Protein AF-A0A0R1PD43-F1 (afdb_monomer_lite)

Radius of gyration: 25.35 Å; chains: 1; bounding box: 89×67×52 Å

Foldseek 3Di:
DDDDDDDDDPPPPPPPPPPPPVPPPPLDADDLVCLLVQLLVLCVVPPLVVDDVLLSVLLNVVSSQLSVPFDFDEDESLVSSLVSLLVCLLAADLLSLVSCLVCVVSSLVSCQPVQQVRRHPGGGHYDHDDDSLNSQLSSLLSLLLSLLCVVCPVHPDDPVVSVVSSVVSSVVQDDPSGGNVVVSCVSCVVPDDDHDPPDDPVSRVSRVVSSPDD

Organism: NCBI:txid1423746

Structure (mmCIF, N/CA/C/O backbone):
data_AF-A0A0R1PD43-F1
#
_entry.id   AF-A0A0R1PD43-F1
#
loop_
_atom_site.group_PDB
_atom_site.id
_atom_site.type_symbol
_atom_site.label_atom_id
_atom_site.label_alt_id
_atom_site.label_comp_id
_atom_site.label_asym_id
_atom_site.label_entity_id
_atom_site.label_seq_id
_atom_site.pdbx_PDB_ins_code
_atom_site.Cartn_x
_atom_site.Cartn_y
_atom_site.Cartn_z
_atom_site.occupancy
_atom_site.B_iso_or_equiv
_atom_site.auth_seq_id
_atom_site.auth_comp_id
_atom_site.auth_asym_id
_atom_site.auth_atom_id
_atom_site.pdbx_PDB_model_num
ATOM 1 N N . MET A 1 1 ? 64.856 -50.315 -16.266 1.00 43.47 1 MET A N 1
ATOM 2 C CA . MET A 1 1 ? 64.617 -48.856 -16.325 1.00 43.47 1 MET A CA 1
ATOM 3 C C . MET A 1 1 ? 63.299 -48.602 -17.050 1.00 43.47 1 MET A C 1
ATOM 5 O O . MET A 1 1 ? 63.169 -49.067 -18.178 1.00 43.47 1 MET A O 1
ATOM 9 N N . PRO A 1 2 ? 62.302 -47.973 -16.407 1.00 44.16 2 PRO A N 1
ATOM 10 C CA . PRO A 1 2 ? 60.955 -47.835 -16.953 1.00 44.16 2 PRO A CA 1
ATOM 11 C C . PRO A 1 2 ? 60.863 -46.641 -17.911 1.00 44.16 2 PRO A C 1
ATOM 13 O O . PRO A 1 2 ? 61.325 -45.545 -17.597 1.00 44.16 2 PRO A O 1
ATOM 16 N N . LYS A 1 3 ? 60.247 -46.859 -19.078 1.00 48.03 3 LYS A N 1
ATOM 17 C CA . LYS A 1 3 ? 59.916 -45.814 -20.056 1.00 48.03 3 LYS A CA 1
ATOM 18 C C . LYS A 1 3 ? 58.832 -44.911 -19.460 1.00 48.03 3 LYS A C 1
ATOM 20 O O . LYS A 1 3 ? 57.728 -45.374 -19.189 1.00 48.03 3 LYS A O 1
ATOM 25 N N . GLN A 1 4 ? 59.164 -43.642 -19.231 1.00 55.66 4 GLN A N 1
ATOM 26 C CA . GLN A 1 4 ? 58.228 -42.633 -18.739 1.00 55.66 4 GLN A CA 1
ATOM 27 C C . GLN A 1 4 ? 57.091 -42.443 -19.753 1.00 55.66 4 GLN A C 1
ATOM 29 O O . GLN A 1 4 ? 57.321 -42.132 -20.922 1.00 55.66 4 GLN A O 1
ATOM 34 N N . GLY A 1 5 ? 55.865 -42.700 -19.296 1.00 46.78 5 GLY A N 1
ATOM 35 C CA . GLY A 1 5 ? 54.652 -42.626 -20.095 1.00 46.78 5 GLY A CA 1
ATOM 36 C C . GLY A 1 5 ? 54.373 -41.213 -20.601 1.00 46.78 5 GLY A C 1
ATOM 37 O O . GLY A 1 5 ? 54.469 -40.232 -19.866 1.00 46.78 5 GLY A O 1
ATOM 38 N N . HIS A 1 6 ? 53.996 -41.123 -21.874 1.00 41.91 6 HIS A N 1
ATOM 39 C CA . HIS A 1 6 ? 53.361 -39.945 -22.446 1.00 41.91 6 HIS A CA 1
ATOM 40 C C . HIS A 1 6 ? 51.975 -39.778 -21.819 1.00 41.91 6 HIS A C 1
ATOM 42 O O . HIS A 1 6 ? 51.058 -40.549 -22.099 1.00 41.91 6 HIS A O 1
ATOM 48 N N . PHE A 1 7 ? 51.823 -38.772 -20.961 1.00 52.47 7 PHE A N 1
ATOM 49 C CA . PHE A 1 7 ? 50.511 -38.365 -20.479 1.00 52.47 7 PHE A CA 1
ATOM 50 C C . PHE A 1 7 ? 49.674 -37.834 -21.647 1.00 52.47 7 PHE A C 1
ATOM 52 O O . PHE A 1 7 ? 50.105 -36.981 -22.426 1.00 52.47 7 PHE A O 1
ATOM 59 N N . ALA A 1 8 ? 48.474 -38.397 -21.767 1.00 46.25 8 ALA A N 1
ATOM 60 C CA . ALA A 1 8 ? 47.498 -38.115 -22.801 1.00 46.25 8 ALA A CA 1
ATOM 61 C C . ALA A 1 8 ? 47.179 -36.614 -22.898 1.00 46.25 8 ALA A C 1
ATOM 63 O O . ALA A 1 8 ? 46.809 -35.970 -21.913 1.00 46.25 8 ALA A O 1
ATOM 64 N N . LYS A 1 9 ? 47.249 -36.067 -24.117 1.00 44.50 9 LYS A N 1
ATOM 65 C CA . LYS A 1 9 ? 46.623 -34.785 -24.454 1.00 44.50 9 LYS A CA 1
ATOM 66 C C . LYS A 1 9 ? 45.110 -34.941 -24.279 1.00 44.50 9 LYS A C 1
ATOM 68 O O . LYS A 1 9 ? 44.433 -35.495 -25.137 1.00 44.50 9 LYS A O 1
ATOM 73 N N . SER A 1 10 ? 44.586 -34.469 -23.151 1.00 46.53 10 SER A N 1
ATOM 74 C CA . SER A 1 10 ? 43.149 -34.305 -22.942 1.00 46.53 10 SER A CA 1
ATOM 75 C C . SER A 1 10 ? 42.662 -33.140 -23.803 1.00 46.53 10 SER A C 1
ATOM 77 O O . SER A 1 10 ? 42.736 -31.973 -23.418 1.00 46.53 10 SER A O 1
ATOM 79 N N . THR A 1 11 ? 42.192 -33.450 -25.008 1.00 47.19 11 THR A N 1
ATOM 80 C CA . THR A 1 11 ? 41.497 -32.508 -25.890 1.00 47.19 11 THR A CA 1
ATOM 81 C C . THR A 1 11 ? 40.089 -32.287 -25.342 1.00 47.19 11 THR A C 1
ATOM 83 O O . THR A 1 11 ? 39.095 -32.783 -25.869 1.00 47.19 11 THR A O 1
ATOM 86 N N . ARG A 1 12 ? 39.975 -31.551 -24.231 1.00 43.62 12 ARG A N 1
ATOM 87 C CA . ARG A 1 12 ? 38.678 -31.053 -23.770 1.00 43.62 12 ARG A CA 1
ATOM 88 C C . ARG A 1 12 ? 38.259 -29.957 -24.745 1.00 43.62 12 ARG A C 1
ATOM 90 O O . ARG A 1 12 ? 38.688 -28.811 -24.626 1.00 43.62 12 ARG A O 1
ATOM 97 N N . LEU A 1 13 ? 37.446 -30.332 -25.731 1.00 43.16 13 LEU A N 1
ATOM 98 C CA . LEU A 1 13 ? 36.676 -29.413 -26.561 1.00 43.16 13 LEU A CA 1
ATOM 99 C C . LEU A 1 13 ? 35.831 -28.538 -25.626 1.00 43.16 13 LEU A C 1
ATOM 101 O O . LEU A 1 13 ? 34.701 -28.875 -25.276 1.00 43.16 13 LEU A O 1
ATOM 105 N N . LYS A 1 14 ? 36.391 -27.402 -25.195 1.00 43.56 14 LYS A N 1
ATOM 106 C CA . LYS A 1 14 ? 35.615 -26.257 -24.729 1.00 43.56 14 LYS A CA 1
ATOM 107 C C . LYS A 1 14 ? 34.804 -25.807 -25.938 1.00 43.56 14 LYS A C 1
ATOM 109 O O . LYS A 1 14 ? 35.221 -24.924 -26.681 1.00 43.56 14 LYS A O 1
ATOM 114 N N . GLN A 1 15 ? 33.643 -26.426 -26.137 1.00 44.56 15 GLN A N 1
ATOM 115 C CA . GLN A 1 15 ? 32.543 -25.795 -26.841 1.00 44.56 15 GLN A CA 1
ATOM 116 C C . GLN A 1 15 ? 32.175 -24.563 -26.016 1.00 44.56 15 GLN A C 1
ATOM 118 O O . GLN A 1 15 ? 31.295 -24.583 -25.157 1.00 44.56 15 GLN A O 1
ATOM 123 N N . LEU A 1 16 ? 32.923 -23.486 -26.247 1.00 46.19 16 LEU A N 1
ATOM 124 C CA . LEU A 1 16 ? 32.474 -22.134 -26.022 1.00 46.19 16 LEU A CA 1
ATOM 125 C C . LEU A 1 16 ? 31.225 -22.004 -26.884 1.00 46.19 16 LEU A C 1
ATOM 127 O O . LEU A 1 16 ? 31.294 -21.645 -28.056 1.00 46.19 16 LEU A O 1
ATOM 131 N N . LYS A 1 17 ? 30.077 -22.350 -26.298 1.00 41.88 17 LYS A N 1
ATOM 132 C CA . LYS A 1 17 ? 28.774 -21.879 -26.735 1.00 41.88 17 LYS A CA 1
ATOM 133 C C . LYS A 1 17 ? 28.807 -20.362 -26.579 1.00 41.88 17 LYS A C 1
ATOM 135 O O . LYS A 1 17 ? 28.265 -19.802 -25.633 1.00 41.88 17 LYS A O 1
ATOM 140 N N . GLN A 1 18 ? 29.485 -19.691 -27.509 1.00 45.94 18 GLN A N 1
ATOM 141 C CA . GLN A 1 18 ? 29.187 -18.323 -27.873 1.00 45.94 18 GLN A CA 1
ATOM 142 C C . GLN A 1 18 ? 27.794 -18.370 -28.490 1.00 45.94 18 GLN A C 1
ATOM 144 O O . GLN A 1 18 ? 27.618 -18.307 -29.704 1.00 45.94 18 GLN A O 1
ATOM 149 N N . PHE A 1 19 ? 26.780 -18.471 -27.633 1.00 44.91 19 PHE A N 1
ATOM 150 C CA . PHE A 1 19 ? 25.513 -17.852 -27.940 1.00 44.91 19 PHE A CA 1
ATOM 151 C C . PHE A 1 19 ? 25.817 -16.360 -28.026 1.00 44.91 19 PHE A C 1
ATOM 153 O O . PHE A 1 19 ? 25.680 -15.613 -27.058 1.00 44.91 19 PHE A O 1
ATOM 160 N N . LYS A 1 20 ? 26.269 -15.919 -29.204 1.00 45.88 20 LYS A N 1
ATOM 161 C CA . LYS A 1 20 ? 25.996 -14.571 -29.675 1.00 45.88 20 LYS A CA 1
ATOM 162 C C . LYS A 1 20 ? 24.479 -14.500 -29.798 1.00 45.88 20 LYS A C 1
ATOM 164 O O . LYS A 1 20 ? 23.921 -14.612 -30.884 1.00 45.88 20 LYS A O 1
ATOM 169 N N . VAL A 1 21 ? 23.807 -14.365 -28.657 1.00 47.53 21 VAL A N 1
ATOM 170 C CA . VAL A 1 21 ? 22.499 -13.742 -28.622 1.00 47.53 21 VAL A CA 1
ATOM 171 C C . VAL A 1 21 ? 22.771 -12.391 -29.253 1.00 47.53 21 VAL A C 1
ATOM 173 O O . VAL A 1 21 ? 23.514 -11.582 -28.692 1.00 47.53 21 VAL A O 1
ATOM 176 N N . LYS A 1 22 ? 22.267 -12.188 -30.472 1.00 42.41 22 LYS A N 1
ATOM 177 C CA . LYS A 1 22 ? 22.062 -10.842 -30.979 1.00 42.41 22 LYS A CA 1
ATOM 178 C C . LYS A 1 22 ? 21.217 -10.176 -29.901 1.00 42.41 22 LYS A C 1
ATOM 180 O O . LYS A 1 22 ? 20.017 -10.420 -29.825 1.00 42.41 22 LYS A O 1
ATOM 185 N N . ARG A 1 23 ? 21.849 -9.421 -28.998 1.00 46.50 23 ARG A N 1
ATOM 186 C CA . ARG A 1 23 ? 21.132 -8.407 -28.244 1.00 46.50 23 ARG A CA 1
ATOM 187 C C . ARG A 1 23 ? 20.564 -7.536 -29.346 1.00 46.50 23 ARG A C 1
ATOM 189 O O . ARG A 1 23 ? 21.328 -6.839 -30.011 1.00 46.50 23 ARG A O 1
ATOM 196 N N . HIS A 1 24 ? 19.262 -7.653 -29.601 1.00 44.16 24 HIS A N 1
ATOM 197 C CA . HIS A 1 24 ? 18.551 -6.518 -30.150 1.00 44.16 24 HIS A CA 1
ATOM 198 C C . HIS A 1 24 ? 18.991 -5.361 -29.268 1.00 44.16 24 HIS A C 1
ATOM 200 O O . HIS A 1 24 ? 18.844 -5.408 -28.045 1.00 44.16 24 HIS A O 1
ATOM 206 N N . VAL A 1 25 ? 19.698 -4.415 -29.872 1.00 47.19 25 VAL A N 1
ATOM 207 C CA . VAL A 1 25 ? 19.884 -3.110 -29.274 1.00 47.19 25 VAL A CA 1
ATOM 208 C C . VAL A 1 25 ? 18.455 -2.605 -29.133 1.00 47.19 25 VAL A C 1
ATOM 210 O O . VAL A 1 25 ? 17.851 -2.186 -30.113 1.00 47.19 25 VAL A O 1
ATOM 213 N N . VAL A 1 26 ? 17.865 -2.802 -27.953 1.00 51.75 26 VAL A N 1
ATOM 214 C CA . VAL A 1 26 ? 16.574 -2.227 -27.580 1.00 51.75 26 VAL A CA 1
ATOM 215 C C . VAL A 1 26 ? 16.871 -0.749 -27.367 1.00 51.75 26 VAL A C 1
ATOM 217 O O . VAL A 1 26 ? 17.164 -0.305 -26.264 1.00 51.75 26 VAL A O 1
ATOM 220 N N . GLY A 1 27 ? 16.997 -0.048 -28.488 1.00 52.81 27 GLY A N 1
ATOM 221 C CA . GLY A 1 27 ? 17.164 1.395 -28.582 1.00 52.81 27 GLY A CA 1
ATOM 222 C C . GLY A 1 27 ? 15.891 2.072 -29.075 1.00 52.81 27 GLY A C 1
ATOM 223 O O . GLY A 1 27 ? 15.931 3.251 -29.403 1.00 52.81 27 GLY A O 1
ATOM 224 N N . GLU A 1 28 ? 14.780 1.339 -29.156 1.00 71.38 28 GLU A N 1
ATOM 225 C CA . GLU A 1 28 ? 13.470 1.945 -29.336 1.00 71.38 28 GLU A CA 1
ATOM 226 C C . GLU A 1 28 ? 12.896 2.213 -27.953 1.00 71.38 28 GLU A C 1
ATOM 228 O O . GLU A 1 28 ? 12.758 1.302 -27.131 1.00 71.38 28 GLU A O 1
ATOM 233 N N . ASN A 1 29 ? 12.632 3.490 -27.690 1.00 83.62 29 ASN A N 1
ATOM 234 C CA . ASN A 1 29 ? 11.846 3.869 -26.535 1.00 83.62 29 ASN A CA 1
ATOM 235 C C . ASN A 1 29 ? 10.456 3.243 -26.686 1.00 83.62 29 ASN A C 1
ATOM 237 O O . ASN A 1 29 ? 9.891 3.269 -27.780 1.00 83.62 29 ASN A O 1
ATOM 241 N N . ILE A 1 30 ? 9.912 2.688 -25.608 1.00 89.94 30 ILE A N 1
ATOM 242 C CA . ILE A 1 30 ? 8.509 2.275 -25.586 1.00 89.94 30 ILE A CA 1
ATOM 243 C C . ILE A 1 30 ? 7.616 3.518 -25.534 1.00 89.94 30 ILE A C 1
ATOM 245 O O . ILE A 1 30 ? 8.060 4.592 -25.114 1.00 89.94 30 ILE A O 1
ATOM 249 N N . ASN A 1 31 ? 6.359 3.367 -25.945 1.00 89.94 31 ASN A N 1
ATOM 250 C CA . ASN A 1 31 ? 5.375 4.435 -25.800 1.00 89.94 31 ASN A CA 1
ATOM 251 C C . ASN A 1 31 ? 5.018 4.625 -24.322 1.00 89.94 31 ASN A C 1
ATOM 253 O O . ASN A 1 31 ? 4.982 3.655 -23.563 1.00 89.94 31 ASN A O 1
ATOM 257 N N . ASP A 1 32 ? 4.672 5.852 -23.935 1.00 87.31 32 ASP A N 1
ATOM 258 C CA . ASP A 1 32 ? 4.289 6.173 -22.554 1.00 87.31 32 ASP A CA 1
ATOM 259 C C . ASP A 1 32 ? 3.067 5.354 -22.093 1.00 87.31 32 ASP A C 1
ATOM 261 O O . ASP A 1 32 ? 3.005 4.912 -20.949 1.00 87.31 32 ASP A O 1
ATOM 265 N N . GLU A 1 33 ? 2.151 5.025 -23.009 1.00 90.12 33 GLU A N 1
ATOM 266 C CA . GLU A 1 33 ? 0.996 4.144 -22.760 1.00 90.12 33 GLU A CA 1
ATOM 267 C C . GLU A 1 33 ? 1.394 2.722 -22.320 1.00 90.12 33 GLU A C 1
ATOM 269 O O . GLU A 1 33 ? 0.633 2.041 -21.639 1.00 90.12 33 GLU A O 1
ATOM 274 N N . GLN A 1 34 ? 2.600 2.267 -22.677 1.00 92.69 34 GLN A N 1
ATOM 275 C CA . GLN A 1 34 ? 3.124 0.939 -22.333 1.00 92.69 34 GLN A CA 1
ATOM 276 C C . GLN A 1 34 ? 3.911 0.937 -21.017 1.00 92.69 34 GLN A C 1
ATOM 278 O O . GLN A 1 34 ? 4.388 -0.117 -20.588 1.00 92.69 34 GLN A O 1
ATOM 283 N N . PHE A 1 35 ? 4.081 2.098 -20.376 1.00 94.81 35 PHE A N 1
ATOM 284 C CA . PHE A 1 35 ? 4.901 2.251 -19.177 1.00 94.81 35 PHE A CA 1
ATOM 285 C C . PHE A 1 35 ? 4.449 1.327 -18.041 1.00 94.81 35 PHE A C 1
ATOM 287 O O . PHE A 1 35 ? 5.262 0.574 -17.498 1.00 94.81 35 PHE A O 1
ATOM 294 N N . ILE A 1 36 ? 3.154 1.351 -17.708 1.00 95.12 36 ILE A N 1
ATOM 295 C CA . ILE A 1 36 ? 2.601 0.559 -16.602 1.00 95.12 36 ILE A CA 1
ATOM 296 C C . ILE A 1 36 ? 2.788 -0.932 -16.894 1.00 95.12 36 ILE A C 1
ATOM 298 O O . ILE A 1 36 ? 3.384 -1.642 -16.084 1.00 95.12 36 ILE A O 1
ATOM 302 N N . ASP A 1 37 ? 2.373 -1.395 -18.075 1.00 95.69 37 ASP A N 1
ATOM 303 C CA . ASP A 1 37 ? 2.507 -2.798 -18.482 1.00 95.69 37 ASP A CA 1
ATOM 304 C C . ASP A 1 37 ? 3.958 -3.276 -18.428 1.00 95.69 37 ASP A C 1
ATOM 306 O O . ASP A 1 37 ? 4.248 -4.359 -17.907 1.00 95.69 37 ASP A O 1
ATOM 310 N N . TYR A 1 38 ? 4.895 -2.450 -18.900 1.00 95.81 38 TYR A N 1
ATOM 311 C CA . TYR A 1 38 ? 6.316 -2.756 -18.827 1.00 95.81 38 TYR A CA 1
ATOM 312 C C . TYR A 1 38 ? 6.763 -2.959 -17.375 1.00 95.81 38 TYR A C 1
ATOM 314 O O . TYR A 1 38 ? 7.384 -3.978 -17.057 1.00 95.81 38 TYR A O 1
ATOM 322 N N . VAL A 1 39 ? 6.423 -2.035 -16.469 1.00 97.25 39 VAL A N 1
ATOM 323 C CA . VAL A 1 39 ? 6.774 -2.143 -15.044 1.00 97.25 39 VAL A CA 1
ATOM 324 C C . VAL A 1 39 ? 6.150 -3.393 -14.416 1.00 97.25 39 VAL A C 1
ATOM 326 O O . VAL A 1 39 ? 6.845 -4.122 -13.705 1.00 97.25 39 VAL A O 1
ATOM 329 N N . LEU A 1 40 ? 4.888 -3.717 -14.712 1.00 97.00 40 LEU A N 1
ATOM 330 C CA . LEU A 1 40 ? 4.223 -4.911 -14.174 1.00 97.00 40 LEU A CA 1
ATOM 331 C C . LEU A 1 40 ? 4.853 -6.214 -14.671 1.00 97.00 40 LEU A C 1
ATOM 333 O O . LEU A 1 40 ? 5.043 -7.144 -13.882 1.00 97.00 40 LEU A O 1
ATOM 337 N N . VAL A 1 41 ? 5.241 -6.288 -15.946 1.00 96.75 41 VAL A N 1
ATOM 338 C CA . VAL A 1 41 ? 5.975 -7.442 -16.485 1.00 96.75 41 VAL A CA 1
ATOM 339 C C . VAL A 1 41 ? 7.312 -7.597 -15.760 1.00 96.75 41 VAL A C 1
ATOM 341 O O . VAL A 1 41 ? 7.666 -8.698 -15.331 1.00 96.75 41 VAL A O 1
ATOM 344 N N . ARG A 1 42 ? 8.048 -6.499 -15.546 1.00 96.44 42 ARG A N 1
ATOM 345 C CA . ARG A 1 42 ? 9.302 -6.525 -14.776 1.00 96.44 42 ARG A CA 1
ATOM 346 C C . ARG A 1 42 ? 9.068 -6.971 -13.337 1.00 96.44 42 ARG A C 1
ATOM 348 O O . ARG A 1 42 ? 9.843 -7.787 -12.830 1.00 96.44 42 ARG A O 1
ATOM 355 N N . PHE A 1 43 ? 7.996 -6.510 -12.698 1.00 97.69 43 PHE A N 1
ATOM 356 C CA . PHE A 1 43 ? 7.614 -6.925 -11.349 1.00 97.69 43 PHE A CA 1
ATOM 357 C C . PHE A 1 43 ? 7.347 -8.430 -11.280 1.00 97.69 43 PHE A C 1
ATOM 359 O O . PHE A 1 43 ? 7.936 -9.122 -10.444 1.00 97.69 43 PHE A O 1
ATOM 366 N N . ALA A 1 44 ? 6.539 -8.954 -12.205 1.00 95.75 44 ALA A N 1
ATOM 367 C CA . ALA A 1 44 ? 6.199 -10.371 -12.295 1.00 95.75 44 ALA A CA 1
ATOM 368 C C . ALA A 1 44 ? 7.435 -11.270 -12.482 1.00 95.75 44 ALA A C 1
ATOM 370 O O . ALA A 1 44 ? 7.505 -12.366 -11.920 1.00 95.75 44 ALA A O 1
ATOM 371 N N . LEU A 1 45 ? 8.425 -10.807 -13.250 1.00 94.75 45 LEU A N 1
ATOM 372 C CA . LEU A 1 45 ? 9.640 -11.565 -13.549 1.00 94.75 45 LEU A CA 1
ATOM 373 C C . LEU A 1 45 ? 10.697 -11.515 -12.439 1.00 94.75 45 LEU A C 1
ATOM 375 O O . LEU A 1 45 ? 11.507 -12.439 -12.350 1.00 94.75 45 LEU A O 1
ATOM 379 N N . THR A 1 46 ? 10.717 -10.466 -11.613 1.00 93.50 46 THR A N 1
ATOM 380 C CA . THR A 1 46 ? 11.831 -10.208 -10.680 1.00 93.50 46 THR A CA 1
ATOM 381 C C . THR A 1 46 ? 11.439 -10.330 -9.210 1.00 93.50 46 THR A C 1
ATOM 383 O O . THR A 1 46 ? 12.036 -11.126 -8.482 1.00 93.50 46 THR A O 1
ATOM 386 N N . SER A 1 47 ? 10.439 -9.564 -8.774 1.00 93.25 47 SER A N 1
ATOM 387 C CA . SER A 1 47 ? 10.100 -9.408 -7.356 1.00 93.25 47 SER A CA 1
ATOM 388 C C . SER A 1 47 ? 8.875 -10.217 -6.946 1.00 93.25 47 SER A C 1
ATOM 390 O O . SER A 1 47 ? 8.871 -10.776 -5.855 1.00 93.25 47 SER A O 1
ATOM 392 N N . LYS A 1 48 ? 7.869 -10.365 -7.822 1.00 93.31 48 LYS A N 1
ATOM 393 C CA . LYS A 1 48 ? 6.604 -11.049 -7.490 1.00 93.31 48 LYS A CA 1
ATOM 394 C C . LYS A 1 48 ? 6.812 -12.488 -7.012 1.00 93.31 48 LYS A C 1
ATOM 396 O O . LYS A 1 48 ? 6.126 -12.938 -6.109 1.00 93.31 48 LYS A O 1
ATOM 401 N N . ARG A 1 49 ? 7.799 -13.197 -7.573 1.00 91.62 49 ARG A N 1
ATOM 402 C CA . ARG A 1 49 ? 8.139 -14.587 -7.200 1.00 91.62 49 ARG A CA 1
ATOM 403 C C . ARG A 1 49 ? 8.694 -14.739 -5.780 1.00 91.62 49 ARG A C 1
ATOM 405 O O . ARG A 1 49 ? 8.787 -15.856 -5.291 1.00 91.62 49 ARG A O 1
ATOM 412 N N . GLN A 1 50 ? 9.120 -13.641 -5.161 1.00 92.12 50 GLN A N 1
ATOM 413 C CA . GLN A 1 50 ? 9.661 -13.612 -3.799 1.00 92.12 50 GLN A CA 1
ATOM 414 C C . GLN A 1 50 ? 8.584 -13.284 -2.755 1.00 92.12 50 GLN A C 1
ATOM 416 O O . GLN A 1 50 ? 8.892 -13.194 -1.567 1.00 92.12 50 GLN A O 1
ATOM 421 N N . LEU A 1 51 ? 7.350 -13.057 -3.208 1.00 94.62 51 LEU A N 1
ATOM 422 C CA . LEU A 1 51 ? 6.188 -12.738 -2.395 1.00 94.62 51 LEU A CA 1
ATOM 423 C C . LEU A 1 51 ? 5.243 -13.942 -2.378 1.00 94.62 51 LEU A C 1
ATOM 425 O O . LEU A 1 51 ? 5.267 -14.775 -3.288 1.00 94.62 51 LEU A O 1
ATOM 429 N N . SER A 1 52 ? 4.389 -14.021 -1.358 1.00 94.62 52 SER A N 1
ATOM 430 C CA . SER A 1 52 ? 3.241 -14.930 -1.409 1.00 94.62 52 SER A CA 1
ATOM 431 C C . SER A 1 52 ? 2.333 -14.554 -2.586 1.00 94.62 52 SER A C 1
ATOM 433 O O . SER A 1 52 ? 2.381 -13.427 -3.078 1.00 94.62 52 SER A O 1
ATOM 435 N N . GLU A 1 53 ? 1.489 -15.477 -3.049 1.00 93.56 53 GLU A N 1
ATOM 436 C CA . GLU A 1 53 ? 0.565 -15.199 -4.157 1.00 93.56 53 GLU A CA 1
ATOM 437 C C . GLU A 1 53 ? -0.312 -13.966 -3.871 1.00 93.56 53 GLU A C 1
ATOM 439 O O . GLU A 1 53 ? -0.393 -13.053 -4.695 1.00 93.56 53 GLU A O 1
ATOM 444 N N . LEU A 1 54 ? -0.864 -13.894 -2.656 1.00 94.56 54 LEU A N 1
ATOM 445 C CA . LEU A 1 54 ? -1.730 -12.806 -2.207 1.00 94.56 54 LEU A CA 1
ATOM 446 C C . LEU A 1 54 ? -0.983 -11.471 -2.056 1.00 94.56 54 LEU A C 1
ATOM 448 O O . LEU A 1 54 ? -1.490 -10.431 -2.485 1.00 94.56 54 LEU A O 1
ATOM 452 N N . ALA A 1 55 ? 0.235 -11.483 -1.503 1.00 95.62 55 ALA A N 1
ATOM 453 C CA . ALA A 1 55 ? 1.080 -10.290 -1.439 1.00 95.62 55 ALA A CA 1
ATOM 454 C C . ALA A 1 55 ? 1.479 -9.837 -2.851 1.00 95.62 55 ALA A C 1
ATOM 456 O O . ALA A 1 55 ? 1.410 -8.655 -3.180 1.00 95.62 55 ALA A O 1
ATOM 457 N N . GLY A 1 56 ? 1.830 -10.779 -3.726 1.00 96.44 56 GLY A N 1
ATOM 458 C CA . GLY A 1 56 ? 2.183 -10.518 -5.114 1.00 96.44 56 GLY A CA 1
ATOM 459 C C . GLY A 1 56 ? 1.047 -9.873 -5.906 1.00 96.44 56 GLY A C 1
ATOM 460 O O . GLY A 1 56 ? 1.308 -8.961 -6.688 1.00 96.44 56 GLY A O 1
ATOM 461 N N . GLU A 1 57 ? -0.201 -10.306 -5.717 1.00 95.81 57 GLU A N 1
ATOM 462 C CA . GLU A 1 57 ? -1.359 -9.643 -6.328 1.00 95.81 57 GLU A CA 1
ATOM 463 C C . GLU A 1 57 ? -1.626 -8.263 -5.714 1.00 95.81 57 GLU A C 1
ATOM 465 O O . GLU A 1 57 ? -1.824 -7.296 -6.450 1.00 95.81 57 GLU A O 1
ATOM 470 N N . THR A 1 58 ? -1.535 -8.149 -4.387 1.00 97.19 58 THR A N 1
ATOM 471 C CA . THR A 1 58 ? -1.688 -6.877 -3.665 1.00 97.19 58 THR A CA 1
ATOM 472 C C . THR A 1 58 ? -0.724 -5.817 -4.180 1.00 97.19 58 THR A C 1
ATOM 474 O O . THR A 1 58 ? -1.136 -4.716 -4.546 1.00 97.19 58 THR A O 1
ATOM 477 N N . PHE A 1 59 ? 0.558 -6.160 -4.291 1.00 97.75 59 PHE A N 1
ATOM 478 C CA . PHE A 1 59 ? 1.562 -5.238 -4.799 1.00 97.75 59 PHE A CA 1
ATOM 479 C C . PHE A 1 59 ? 1.469 -5.010 -6.295 1.00 97.75 59 PHE A C 1
ATOM 481 O O . PHE A 1 59 ? 1.751 -3.902 -6.725 1.00 97.75 59 PHE A O 1
ATOM 488 N N . GLN A 1 60 ? 1.050 -5.991 -7.097 1.00 96.44 60 GLN A N 1
ATOM 489 C CA . GLN A 1 60 ? 0.819 -5.741 -8.519 1.00 96.44 60 GLN A CA 1
ATOM 490 C C . GLN A 1 60 ? -0.227 -4.635 -8.705 1.00 96.44 60 GLN A C 1
ATOM 492 O O . GLN A 1 60 ? 0.015 -3.688 -9.448 1.00 96.44 60 GLN A O 1
ATOM 497 N N . ARG A 1 61 ? -1.348 -4.716 -7.980 1.00 95.94 61 ARG A N 1
ATOM 498 C CA . ARG A 1 61 ? -2.410 -3.701 -8.004 1.00 95.94 61 ARG A CA 1
ATOM 499 C C . ARG A 1 61 ? -1.938 -2.372 -7.430 1.00 95.94 61 ARG A C 1
ATOM 501 O O . ARG A 1 61 ? -2.185 -1.331 -8.021 1.00 95.94 61 ARG A O 1
ATOM 508 N N . PHE A 1 62 ? -1.195 -2.391 -6.327 1.00 97.56 62 PHE A N 1
ATOM 509 C CA . PHE A 1 62 ? -0.686 -1.154 -5.742 1.00 97.56 62 PHE A CA 1
ATOM 510 C C . PHE A 1 62 ? 0.362 -0.461 -6.629 1.00 97.56 62 PHE A C 1
ATOM 512 O O . PHE A 1 62 ? 0.363 0.759 -6.743 1.00 97.56 62 PHE A O 1
ATOM 519 N N . ILE A 1 63 ? 1.213 -1.224 -7.321 1.00 97.94 63 ILE A N 1
ATOM 520 C CA . ILE A 1 63 ? 2.158 -0.691 -8.310 1.00 97.94 63 ILE A CA 1
ATOM 521 C C 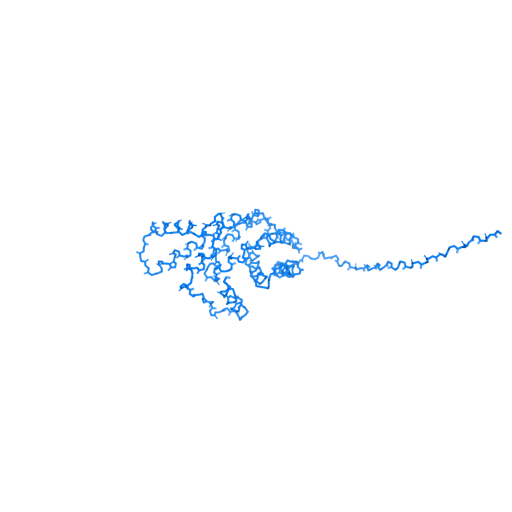. ILE A 1 63 ? 1.406 -0.054 -9.481 1.00 97.94 63 ILE A C 1
ATOM 523 O O . ILE A 1 63 ? 1.831 1.002 -9.932 1.00 97.94 63 ILE A O 1
ATOM 527 N N . MET A 1 64 ? 0.294 -0.639 -9.946 1.00 96.25 64 MET A N 1
ATOM 528 C CA . MET A 1 64 ? -0.548 -0.006 -10.974 1.00 96.25 64 MET A CA 1
ATOM 529 C C . MET A 1 64 ? -1.014 1.384 -10.534 1.00 96.25 64 MET A C 1
ATOM 531 O O . MET A 1 64 ? -0.840 2.344 -11.278 1.00 96.25 64 MET A O 1
ATOM 535 N N . GLU A 1 65 ? -1.534 1.494 -9.311 1.00 96.44 65 GLU A N 1
ATOM 536 C CA . GLU A 1 65 ? -2.015 2.759 -8.740 1.00 96.44 65 GLU A CA 1
ATOM 537 C C . GLU A 1 65 ? -0.892 3.792 -8.555 1.00 96.44 65 GLU A C 1
ATOM 539 O O . GLU A 1 65 ? -1.089 4.976 -8.817 1.00 96.44 65 GLU A O 1
ATOM 544 N N . ILE A 1 66 ? 0.304 3.359 -8.137 1.00 97.38 66 ILE A N 1
ATOM 545 C CA . ILE A 1 66 ? 1.477 4.241 -8.024 1.00 97.38 66 ILE A CA 1
ATOM 546 C C . ILE A 1 66 ? 1.923 4.711 -9.411 1.00 97.38 66 ILE A C 1
ATOM 548 O O . ILE A 1 66 ? 2.147 5.900 -9.613 1.00 97.38 66 ILE A O 1
ATOM 552 N N . CYS A 1 67 ? 2.070 3.789 -10.367 1.00 96.44 67 CYS A N 1
ATOM 553 C CA . CYS A 1 67 ? 2.576 4.097 -11.700 1.00 96.44 67 CYS A CA 1
ATOM 554 C C . CYS A 1 67 ? 1.623 4.977 -12.513 1.00 96.44 67 CYS A C 1
ATOM 556 O O . CYS A 1 67 ? 2.108 5.734 -13.348 1.00 96.44 67 CYS A O 1
ATOM 558 N N . ALA A 1 68 ? 0.315 4.918 -12.253 1.00 95.75 68 ALA A N 1
ATOM 559 C CA . ALA A 1 68 ? -0.673 5.782 -12.894 1.00 95.75 68 ALA A CA 1
ATOM 560 C C . ALA A 1 68 ? -0.492 7.281 -12.572 1.00 95.75 68 ALA A C 1
ATOM 562 O O . ALA A 1 68 ? -0.922 8.115 -13.360 1.00 95.75 68 ALA A O 1
ATOM 563 N N . GLU A 1 69 ? 0.162 7.631 -11.457 1.00 95.94 69 GLU A N 1
ATOM 564 C CA . GLU A 1 69 ? 0.441 9.029 -11.069 1.00 95.94 69 GLU A CA 1
ATOM 565 C C . GLU A 1 69 ? 1.834 9.521 -11.469 1.00 95.94 69 GLU A C 1
ATOM 567 O O . GLU A 1 69 ? 2.182 10.687 -11.258 1.00 95.94 69 GLU A O 1
ATOM 572 N N . LEU A 1 70 ? 2.678 8.633 -11.993 1.00 95.62 70 LEU A N 1
ATOM 573 C CA . LEU A 1 70 ? 4.038 9.002 -12.349 1.00 95.62 70 LEU A CA 1
ATOM 574 C C . LEU A 1 70 ? 4.051 9.800 -13.645 1.00 95.62 70 LEU A C 1
ATOM 576 O O . LEU A 1 70 ? 3.512 9.379 -14.663 1.00 95.62 70 LEU A O 1
ATOM 580 N N . ASN A 1 71 ? 4.749 10.929 -13.606 1.00 94.00 71 ASN A N 1
ATOM 581 C CA . ASN A 1 71 ? 4.948 11.792 -14.759 1.00 94.00 71 ASN A CA 1
ATOM 582 C C . ASN A 1 71 ? 6.418 11.772 -15.204 1.00 94.00 71 ASN A C 1
ATOM 584 O O . ASN A 1 71 ? 7.303 11.451 -14.399 1.00 94.00 71 ASN A O 1
ATOM 588 N N . PRO A 1 72 ? 6.718 12.140 -16.462 1.00 94.00 72 PRO A N 1
ATOM 589 C CA . PRO A 1 72 ? 8.087 12.408 -16.880 1.00 94.00 72 PRO A CA 1
ATOM 590 C C . PRO A 1 72 ? 8.791 13.398 -15.942 1.00 94.00 72 PRO A C 1
ATOM 592 O O . PRO A 1 72 ? 8.209 14.386 -15.495 1.00 94.00 72 PRO A O 1
ATOM 595 N N . GLY A 1 73 ? 10.060 13.136 -15.633 1.00 93.88 73 GLY A N 1
ATOM 596 C CA . GLY A 1 73 ? 10.832 13.913 -14.667 1.00 93.88 73 GLY A CA 1
ATOM 597 C C . GLY A 1 73 ? 10.864 13.288 -13.273 1.00 93.88 73 GLY A C 1
ATOM 598 O O . GLY A 1 73 ? 10.773 12.073 -13.111 1.00 93.88 73 GLY A O 1
ATOM 599 N N . ASN A 1 74 ? 11.100 14.118 -12.255 1.00 95.12 74 ASN A N 1
ATOM 600 C CA . ASN A 1 74 ? 11.318 13.654 -10.888 1.00 95.12 74 ASN A CA 1
ATOM 601 C C . ASN A 1 74 ? 10.023 13.643 -10.071 1.00 95.12 74 ASN A C 1
ATOM 603 O O . ASN A 1 74 ? 9.410 14.688 -9.871 1.00 95.12 74 ASN A O 1
ATOM 607 N N . ASN A 1 75 ? 9.668 12.474 -9.542 1.00 97.38 75 ASN A N 1
ATOM 608 C CA . ASN A 1 75 ? 8.466 12.254 -8.745 1.00 97.38 75 ASN A CA 1
ATOM 609 C C . ASN A 1 75 ? 8.839 11.989 -7.281 1.00 97.38 75 ASN A C 1
ATOM 611 O O . ASN A 1 75 ? 9.854 11.347 -6.990 1.00 97.38 75 ASN A O 1
ATOM 615 N N . ASP A 1 76 ? 8.018 12.471 -6.352 1.00 97.50 76 ASP A N 1
ATOM 616 C CA . ASP A 1 76 ? 8.165 12.193 -4.922 1.00 97.50 76 ASP A CA 1
ATOM 617 C C . ASP A 1 76 ? 7.412 10.905 -4.572 1.00 97.50 76 ASP A C 1
ATOM 619 O O . ASP A 1 76 ? 6.180 10.884 -4.519 1.00 97.50 76 ASP A O 1
ATOM 623 N N . LEU A 1 77 ? 8.157 9.819 -4.347 1.00 96.81 77 LEU A N 1
ATOM 624 C CA . LEU A 1 77 ? 7.570 8.513 -4.067 1.00 96.81 77 LEU A CA 1
ATOM 625 C C . LEU A 1 77 ? 6.814 8.512 -2.735 1.00 96.81 77 LEU A C 1
ATOM 627 O O . LEU A 1 77 ? 5.723 7.953 -2.654 1.00 96.81 77 LEU A O 1
ATOM 631 N N . SER A 1 78 ? 7.371 9.147 -1.701 1.00 96.81 78 SER A N 1
ATOM 632 C CA . SER A 1 78 ? 6.739 9.237 -0.385 1.00 96.81 78 SER A CA 1
ATOM 633 C C . SER A 1 78 ? 5.383 9.933 -0.472 1.00 96.81 78 SER A C 1
ATOM 635 O O . SER A 1 78 ? 4.417 9.458 0.128 1.00 96.81 78 SER A O 1
ATOM 637 N N . LYS A 1 79 ? 5.284 11.026 -1.236 1.00 97.00 79 LYS A N 1
ATOM 638 C CA . LYS A 1 79 ? 4.020 11.739 -1.447 1.00 97.00 79 LYS A CA 1
ATOM 639 C C . LYS A 1 79 ? 2.991 10.866 -2.170 1.00 97.00 79 LYS A C 1
ATOM 641 O O . LYS A 1 79 ? 1.898 10.682 -1.642 1.00 97.00 79 LYS A O 1
ATOM 646 N N . ILE A 1 80 ? 3.362 10.273 -3.308 1.00 97.31 80 ILE A N 1
ATOM 647 C CA . ILE A 1 80 ? 2.453 9.442 -4.118 1.00 97.31 80 ILE A CA 1
ATOM 648 C C . ILE A 1 80 ? 1.928 8.254 -3.309 1.00 97.31 80 ILE A C 1
ATOM 650 O O . ILE A 1 80 ? 0.730 7.988 -3.288 1.00 97.31 80 ILE A O 1
ATOM 654 N N . VAL A 1 81 ? 2.811 7.554 -2.595 1.00 97.12 81 VAL A N 1
ATOM 655 C CA . VAL A 1 81 ? 2.428 6.412 -1.752 1.00 97.12 81 VAL A CA 1
ATOM 656 C C . VAL A 1 81 ? 1.469 6.849 -0.646 1.00 97.12 81 VAL A C 1
ATOM 658 O O . VAL A 1 81 ? 0.468 6.178 -0.409 1.00 97.12 81 VAL A O 1
ATOM 661 N N . SER A 1 82 ? 1.740 7.983 0.003 1.00 96.25 82 SER A N 1
ATOM 662 C CA . SER A 1 82 ? 0.880 8.527 1.061 1.00 96.25 82 SER A CA 1
ATOM 663 C C . SER A 1 82 ? -0.527 8.847 0.552 1.00 96.25 82 SER A C 1
ATOM 665 O O . SER A 1 82 ? -1.512 8.482 1.193 1.00 96.25 82 SER A O 1
ATOM 667 N N . GLU A 1 83 ? -0.618 9.496 -0.609 1.00 96.12 83 GLU A N 1
ATOM 668 C CA . GLU A 1 83 ? -1.884 9.849 -1.257 1.00 96.12 83 GLU A CA 1
ATOM 669 C C . GLU A 1 83 ? -2.650 8.589 -1.675 1.00 96.12 83 GLU A C 1
ATOM 671 O O . GLU A 1 83 ? -3.815 8.429 -1.314 1.00 96.12 83 GLU A O 1
ATOM 676 N N . LYS A 1 84 ? -1.982 7.617 -2.310 1.00 96.19 84 LYS A N 1
ATOM 677 C CA . LYS A 1 84 ? -2.643 6.381 -2.751 1.00 96.19 84 LYS A CA 1
ATOM 678 C C . LYS A 1 84 ? -3.125 5.496 -1.617 1.00 96.19 84 LYS A C 1
ATOM 680 O O . LYS A 1 84 ? -4.195 4.904 -1.725 1.00 96.19 84 LYS A O 1
ATOM 685 N N . LEU A 1 85 ? -2.394 5.423 -0.511 1.00 96.44 85 LEU A N 1
ATOM 686 C CA . LEU A 1 85 ? -2.862 4.682 0.661 1.00 96.44 85 LEU A CA 1
ATOM 687 C C . LEU A 1 85 ? -4.119 5.307 1.277 1.00 96.44 85 LEU A C 1
ATOM 689 O O . LEU A 1 85 ? -4.970 4.565 1.772 1.00 96.44 85 LEU A O 1
ATOM 693 N N . ALA A 1 86 ? -4.254 6.634 1.222 1.00 94.38 86 ALA A N 1
ATOM 694 C CA . ALA A 1 86 ? -5.459 7.330 1.659 1.00 94.38 86 ALA A CA 1
ATOM 695 C C . ALA A 1 86 ? -6.627 7.127 0.677 1.00 94.38 86 ALA A C 1
ATOM 697 O O . ALA A 1 86 ? -7.735 6.810 1.106 1.00 94.38 86 ALA A O 1
ATOM 698 N N . ASP A 1 87 ? -6.382 7.228 -0.632 1.00 93.12 87 ASP A N 1
ATOM 699 C CA . ASP A 1 87 ? -7.407 7.041 -1.670 1.00 93.12 87 ASP A CA 1
ATOM 700 C C . ASP A 1 87 ? -8.011 5.628 -1.649 1.00 93.12 87 ASP A C 1
ATOM 702 O O . ASP A 1 87 ? -9.218 5.438 -1.843 1.00 93.12 87 ASP A O 1
ATOM 706 N N . LEU A 1 88 ? -7.175 4.619 -1.390 1.00 92.19 88 LEU A N 1
ATOM 707 C CA . LEU A 1 88 ? -7.583 3.214 -1.373 1.00 92.19 88 LEU A CA 1
ATOM 708 C C . LEU A 1 88 ? -8.375 2.820 -0.123 1.00 92.19 88 LEU A C 1
ATOM 710 O O . LEU A 1 88 ? -9.035 1.785 -0.142 1.00 92.19 88 LEU A O 1
ATOM 714 N N . GLN A 1 89 ? -8.383 3.642 0.927 1.00 87.31 89 GLN A N 1
ATOM 715 C CA . GLN A 1 89 ? -8.949 3.324 2.244 1.00 87.31 89 GLN A CA 1
ATOM 716 C C . GLN A 1 89 ? -10.405 2.843 2.221 1.00 87.31 89 GLN A C 1
ATOM 718 O O . GLN A 1 89 ? -10.799 2.022 3.043 1.00 87.31 89 GLN A O 1
ATOM 723 N N . SER A 1 90 ? -11.212 3.329 1.278 1.00 85.12 90 SER A N 1
ATOM 724 C CA . SER A 1 90 ? -12.616 2.918 1.124 1.00 85.12 90 SER A CA 1
ATOM 725 C C . SER A 1 90 ? -12.820 1.693 0.224 1.00 85.12 90 SER A C 1
ATOM 727 O O . SER A 1 90 ? -13.921 1.153 0.171 1.00 85.12 90 SER A O 1
ATOM 729 N N . ARG A 1 91 ? -11.784 1.265 -0.505 1.00 91.06 91 ARG A N 1
ATOM 730 C CA . ARG A 1 91 ? -11.861 0.260 -1.578 1.00 91.06 91 ARG A CA 1
ATOM 731 C C . ARG A 1 91 ? -11.217 -1.073 -1.215 1.00 91.06 91 ARG A C 1
ATOM 733 O O . ARG A 1 91 ? -11.401 -2.043 -1.945 1.00 91.06 91 ARG A O 1
ATOM 740 N N . VAL A 1 92 ? -10.443 -1.116 -0.133 1.00 94.06 92 VAL A N 1
ATOM 741 C CA . VAL A 1 92 ? -9.685 -2.297 0.292 1.00 94.06 92 VAL A CA 1
ATOM 742 C C . VAL A 1 92 ? -9.938 -2.603 1.771 1.00 94.06 92 VAL A C 1
ATOM 744 O O . VAL A 1 92 ? -10.174 -1.678 2.552 1.00 94.06 92 VAL A O 1
ATOM 747 N N . PRO A 1 93 ? -9.882 -3.881 2.183 1.00 94.75 93 PRO A N 1
ATOM 748 C CA . PRO A 1 93 ? -9.960 -4.244 3.591 1.00 94.75 93 PRO A CA 1
ATOM 749 C C . PRO A 1 93 ? -8.650 -3.886 4.310 1.00 94.75 93 PRO A C 1
ATOM 751 O O . PRO A 1 93 ? -7.605 -3.722 3.675 1.00 94.75 93 PRO A O 1
ATOM 754 N N . TRP A 1 94 ? -8.668 -3.799 5.642 1.00 94.56 94 TRP A N 1
ATOM 755 C CA . TRP A 1 94 ? -7.492 -3.377 6.417 1.00 94.56 94 TRP A CA 1
ATOM 756 C C . TRP A 1 94 ? -6.274 -4.303 6.221 1.00 94.56 94 TRP A C 1
ATOM 758 O O . TRP A 1 94 ? -5.133 -3.843 6.302 1.00 94.56 94 TRP A O 1
ATOM 768 N N . GLN A 1 95 ? -6.498 -5.579 5.885 1.00 95.88 95 GLN A N 1
ATOM 769 C CA . GLN A 1 95 ? -5.455 -6.558 5.566 1.00 95.88 95 GLN A CA 1
ATOM 770 C C . GLN A 1 95 ? -4.590 -6.143 4.371 1.00 95.88 95 GLN A C 1
ATOM 772 O O . GLN A 1 95 ? -3.430 -6.544 4.288 1.00 95.88 95 GLN A O 1
ATOM 777 N N . PHE A 1 96 ? -5.098 -5.299 3.467 1.00 96.88 96 PHE A N 1
ATOM 778 C CA . PHE A 1 96 ? -4.282 -4.694 2.413 1.00 96.88 96 PHE A CA 1
ATOM 779 C C . PHE A 1 96 ? -3.072 -3.961 3.005 1.00 96.88 96 PHE A C 1
ATOM 781 O O . PHE A 1 96 ? -1.939 -4.186 2.582 1.00 96.88 96 PHE A O 1
ATOM 788 N N . TYR A 1 97 ? -3.289 -3.138 4.034 1.00 96.69 97 TYR A N 1
ATOM 789 C CA . TYR A 1 97 ? -2.218 -2.382 4.679 1.00 96.69 97 TYR A CA 1
ATOM 790 C C . TYR A 1 97 ? -1.229 -3.286 5.416 1.00 96.69 97 TYR A C 1
ATOM 792 O O . TYR A 1 97 ? -0.034 -2.998 5.432 1.00 96.69 97 TYR A O 1
ATOM 800 N N . GLN A 1 98 ? -1.705 -4.401 5.975 1.00 95.81 98 GLN A N 1
ATOM 801 C CA . GLN A 1 98 ? -0.850 -5.419 6.584 1.00 95.81 98 GLN A CA 1
ATOM 802 C C . GLN A 1 98 ? 0.105 -6.038 5.559 1.00 95.81 98 GLN A C 1
ATOM 804 O O . GLN A 1 98 ? 1.304 -6.131 5.818 1.00 95.81 98 GLN A O 1
ATOM 809 N N . GLN A 1 99 ? -0.403 -6.404 4.377 1.00 96.06 99 GLN A N 1
ATOM 810 C CA . GLN A 1 99 ? 0.427 -6.923 3.285 1.00 96.06 99 GLN A CA 1
ATOM 811 C C . GLN A 1 99 ? 1.421 -5.868 2.780 1.00 96.06 99 GLN A C 1
ATOM 813 O O . GLN A 1 99 ? 2.589 -6.182 2.552 1.00 96.06 99 GLN A O 1
ATOM 818 N N . VAL A 1 100 ? 0.981 -4.610 2.648 1.00 96.62 100 VAL A N 1
ATOM 819 C CA . VAL A 1 100 ? 1.856 -3.508 2.228 1.00 96.62 100 VAL A CA 1
ATOM 820 C C . VAL A 1 100 ? 3.001 -3.314 3.222 1.00 96.62 100 VAL A C 1
ATOM 822 O O . VAL A 1 100 ? 4.154 -3.288 2.800 1.00 96.62 100 VAL A O 1
ATOM 825 N N . LEU A 1 101 ? 2.722 -3.230 4.526 1.00 96.38 101 LEU A N 1
ATOM 826 C CA . LEU A 1 101 ? 3.767 -3.039 5.538 1.00 96.38 101 LEU A CA 1
ATOM 827 C C . LEU A 1 101 ? 4.757 -4.210 5.604 1.00 96.38 101 LEU A C 1
ATOM 829 O O . LEU A 1 101 ? 5.946 -3.977 5.804 1.00 96.38 101 LEU A O 1
ATOM 833 N N . ALA A 1 102 ? 4.302 -5.447 5.389 1.00 95.31 102 ALA A N 1
ATOM 834 C CA . ALA A 1 102 ? 5.147 -6.635 5.507 1.00 95.31 102 ALA A CA 1
ATOM 835 C C . ALA A 1 102 ? 6.291 -6.698 4.476 1.00 95.31 102 ALA A C 1
ATOM 837 O O . ALA A 1 102 ? 7.392 -7.137 4.805 1.00 95.31 102 ALA A O 1
ATOM 838 N N . ASP A 1 103 ? 6.051 -6.262 3.236 1.00 95.56 103 ASP A N 1
ATOM 839 C CA . ASP A 1 103 ? 7.000 -6.436 2.125 1.00 95.56 103 ASP A CA 1
ATOM 840 C C . ASP A 1 103 ? 7.361 -5.123 1.401 1.00 95.56 103 ASP A C 1
ATOM 842 O O . ASP A 1 103 ? 8.044 -5.151 0.368 1.00 95.56 103 ASP A O 1
ATOM 846 N N . TRP A 1 104 ? 6.967 -3.962 1.947 1.00 96.50 104 TRP A N 1
ATOM 847 C CA . TRP A 1 104 ? 7.193 -2.655 1.317 1.00 96.50 104 TRP A CA 1
ATOM 848 C C . TRP A 1 104 ? 8.647 -2.432 0.911 1.00 96.50 104 TRP A C 1
ATOM 850 O O . TRP A 1 104 ? 8.917 -1.975 -0.195 1.00 96.50 104 TRP A O 1
ATOM 860 N N . GLU A 1 105 ? 9.604 -2.785 1.769 1.00 95.75 105 GLU A N 1
ATOM 861 C CA . GLU A 1 105 ? 11.020 -2.530 1.506 1.00 95.75 105 GLU A CA 1
ATOM 862 C C . GLU A 1 105 ? 11.501 -3.207 0.208 1.00 95.75 105 GLU A C 1
ATOM 864 O O . GLU A 1 105 ? 12.258 -2.624 -0.574 1.00 95.75 105 GLU A O 1
ATOM 869 N N . LYS A 1 106 ? 11.030 -4.430 -0.072 1.00 95.69 106 LYS A N 1
ATOM 870 C CA . LYS A 1 106 ? 11.348 -5.149 -1.316 1.00 95.69 106 LYS A CA 1
ATOM 871 C C . LYS A 1 106 ? 10.740 -4.442 -2.524 1.00 95.69 106 LYS A C 1
ATOM 873 O O . LYS A 1 106 ? 11.398 -4.310 -3.558 1.00 95.69 106 LYS A O 1
ATOM 878 N N . VAL A 1 107 ? 9.502 -3.973 -2.394 1.00 96.81 107 VAL A N 1
ATOM 879 C CA . VAL A 1 107 ? 8.764 -3.327 -3.484 1.00 96.81 107 VAL A CA 1
ATOM 880 C C . VAL A 1 107 ? 9.270 -1.914 -3.756 1.00 96.81 107 VAL A C 1
ATOM 882 O O . VAL A 1 107 ? 9.451 -1.552 -4.915 1.00 96.81 107 VAL A O 1
ATOM 885 N N . GLN A 1 108 ? 9.629 -1.154 -2.727 1.00 97.31 108 GLN A N 1
ATOM 886 C CA . GLN A 1 108 ? 10.283 0.141 -2.877 1.00 97.31 108 GLN A CA 1
ATOM 887 C C . GLN A 1 108 ? 11.610 0.010 -3.628 1.00 97.31 108 GLN A C 1
ATOM 889 O O . GLN A 1 108 ? 11.836 0.737 -4.593 1.00 97.31 108 GLN A O 1
ATOM 894 N N . ARG A 1 109 ? 12.466 -0.953 -3.254 1.00 96.81 109 ARG A N 1
ATOM 895 C CA . ARG A 1 109 ? 13.717 -1.215 -3.990 1.00 96.81 109 ARG A CA 1
ATOM 896 C C . ARG A 1 109 ? 13.452 -1.577 -5.450 1.00 96.81 109 ARG A C 1
ATOM 898 O O . ARG A 1 109 ? 14.199 -1.152 -6.328 1.00 96.81 109 ARG A O 1
ATOM 905 N N . PHE A 1 110 ? 12.407 -2.364 -5.710 1.00 97.69 110 PHE A N 1
ATOM 906 C CA . PHE A 1 110 ? 11.978 -2.680 -7.068 1.00 97.69 110 PHE A CA 1
ATOM 907 C C . PHE A 1 110 ? 11.592 -1.413 -7.841 1.00 97.69 110 PHE A C 1
ATOM 909 O O . PHE A 1 110 ? 12.147 -1.187 -8.913 1.00 97.69 110 PHE A O 1
ATOM 916 N N . LEU A 1 111 ? 10.720 -0.568 -7.285 1.00 97.94 111 LEU A N 1
ATOM 917 C CA . LEU A 1 111 ? 10.278 0.676 -7.920 1.00 97.94 111 LEU A CA 1
ATOM 918 C C . LEU A 1 111 ? 11.471 1.581 -8.234 1.00 97.94 111 LEU A C 1
ATOM 920 O O . LEU A 1 111 ? 11.656 1.986 -9.376 1.00 97.94 111 LEU A O 1
ATOM 924 N N . GLN A 1 112 ? 12.342 1.821 -7.254 1.00 96.88 112 GLN A N 1
ATOM 925 C CA . GLN A 1 112 ? 13.521 2.676 -7.414 1.00 96.88 112 GLN A CA 1
ATOM 926 C C . GLN A 1 112 ? 14.516 2.160 -8.457 1.00 96.88 112 GLN A C 1
ATOM 928 O O . GLN A 1 112 ? 15.218 2.955 -9.078 1.00 96.88 112 GLN A O 1
ATOM 933 N N . ARG A 1 113 ? 14.598 0.839 -8.646 1.00 96.81 113 ARG A N 1
ATOM 934 C CA . ARG A 1 113 ? 15.511 0.228 -9.615 1.00 96.81 113 ARG A CA 1
ATOM 935 C C . ARG A 1 113 ? 14.913 0.153 -11.015 1.00 96.81 113 ARG A C 1
ATOM 937 O O . ARG A 1 113 ? 15.619 0.400 -11.985 1.00 96.81 113 ARG A O 1
ATOM 944 N N . GLU A 1 114 ? 13.654 -0.255 -11.129 1.00 96.50 114 GLU A N 1
ATOM 945 C CA . GLU A 1 114 ? 13.058 -0.642 -12.409 1.00 96.50 114 GLU A CA 1
ATOM 946 C C . GLU A 1 114 ? 12.307 0.507 -13.084 1.00 96.50 114 GLU A C 1
ATOM 948 O O . GLU A 1 114 ? 12.360 0.588 -14.307 1.00 96.50 114 GLU A O 1
ATOM 953 N N . VAL A 1 115 ? 11.680 1.424 -12.332 1.00 96.62 115 VAL A N 1
ATOM 954 C CA . VAL A 1 115 ? 10.962 2.574 -12.916 1.00 96.62 115 VAL A CA 1
ATOM 955 C C . VAL A 1 115 ? 11.913 3.509 -13.682 1.00 96.62 115 VAL A C 1
ATOM 957 O O . VAL A 1 115 ? 11.650 3.776 -14.854 1.00 96.62 115 VAL A O 1
ATOM 960 N N . PRO A 1 116 ? 13.067 3.936 -13.130 1.00 96.00 116 PRO A N 1
ATOM 961 C CA . PRO A 1 116 ? 14.012 4.774 -13.878 1.00 96.00 116 PRO A CA 1
ATOM 962 C C . PRO A 1 116 ? 14.719 4.058 -15.033 1.00 96.00 116 PRO A C 1
ATOM 964 O O . PRO A 1 116 ? 15.349 4.707 -15.869 1.00 96.00 116 PRO A O 1
ATOM 967 N N . ALA A 1 117 ? 14.664 2.725 -15.057 1.00 94.81 117 ALA A N 1
ATOM 968 C CA . ALA A 1 117 ? 15.294 1.893 -16.074 1.00 94.81 117 ALA A CA 1
ATOM 969 C C . ALA A 1 117 ? 14.362 1.576 -17.256 1.00 94.81 117 ALA A C 1
ATOM 971 O O . ALA A 1 117 ? 14.790 0.894 -18.192 1.00 94.81 117 ALA A O 1
ATOM 972 N N . VAL A 1 118 ? 13.105 2.034 -17.227 1.00 94.31 118 VAL A N 1
ATOM 973 C CA . VAL A 1 118 ? 12.194 1.876 -18.362 1.00 94.31 118 VAL A CA 1
ATOM 974 C C . VAL A 1 118 ? 12.707 2.720 -19.539 1.00 94.31 118 VAL A C 1
ATOM 976 O O . VAL A 1 118 ? 13.018 3.899 -19.351 1.00 94.31 118 VAL A O 1
ATOM 979 N N . PRO A 1 119 ? 12.827 2.145 -20.750 1.00 93.69 119 PRO A N 1
ATOM 980 C CA . PRO A 1 119 ? 13.314 2.866 -21.922 1.00 93.69 119 PRO A CA 1
ATOM 981 C C . PRO A 1 119 ? 12.215 3.786 -22.476 1.00 93.69 119 PRO A C 1
ATOM 983 O O . PRO A 1 119 ? 11.582 3.466 -23.471 1.00 93.69 119 PRO A O 1
ATOM 986 N N . LEU A 1 120 ? 11.954 4.907 -21.807 1.00 92.88 120 LEU A N 1
ATOM 987 C CA . LEU A 1 120 ? 11.040 5.956 -22.268 1.00 92.88 120 LEU A CA 1
ATOM 988 C C . LEU A 1 120 ? 11.807 7.088 -22.956 1.00 92.88 120 LEU A C 1
ATOM 990 O O . LEU A 1 120 ? 12.999 7.291 -22.708 1.00 92.88 120 LEU A O 1
ATOM 994 N N . LYS A 1 121 ? 11.103 7.868 -23.787 1.00 91.75 121 LYS A N 1
ATOM 995 C CA . LYS A 1 121 ? 11.666 9.078 -24.407 1.00 91.75 121 LYS A CA 1
ATOM 996 C C . LYS A 1 121 ? 12.060 10.108 -23.353 1.00 91.75 121 LYS A C 1
ATOM 998 O O . LYS A 1 121 ? 13.157 10.662 -23.417 1.00 91.75 121 LYS A O 1
ATOM 1003 N N . GLU A 1 122 ? 11.185 10.322 -22.379 1.00 92.19 122 GLU A N 1
ATOM 1004 C CA . GLU A 1 122 ? 11.457 11.127 -21.196 1.00 92.19 122 GLU A CA 1
ATOM 1005 C C . GLU A 1 122 ? 11.496 10.219 -19.971 1.00 92.19 122 GLU A C 1
ATOM 1007 O O . GLU A 1 122 ? 10.628 9.375 -19.766 1.00 92.19 122 GLU A O 1
ATOM 1012 N N . ARG A 1 123 ? 12.544 10.352 -19.157 1.00 93.62 123 ARG A N 1
ATOM 1013 C CA . ARG A 1 123 ? 12.742 9.450 -18.021 1.00 93.62 123 ARG A CA 1
ATOM 1014 C C . ARG A 1 123 ? 11.798 9.795 -16.879 1.00 93.62 123 ARG A C 1
ATOM 1016 O O . ARG A 1 123 ? 11.683 10.958 -16.504 1.00 93.62 123 ARG A O 1
ATOM 1023 N N . VAL A 1 124 ? 11.249 8.762 -16.255 1.00 96.56 124 VAL A N 1
ATOM 1024 C CA . VAL A 1 124 ? 10.543 8.849 -14.976 1.00 96.56 124 VAL A CA 1
ATOM 1025 C C . VAL A 1 124 ? 11.535 8.526 -13.862 1.00 96.56 124 VAL A C 1
ATOM 1027 O O . VAL A 1 124 ? 12.069 7.422 -13.789 1.00 96.56 124 VAL A O 1
ATOM 1030 N N . LEU A 1 125 ? 11.816 9.493 -12.997 1.00 96.50 125 LEU A N 1
ATOM 1031 C CA . LEU A 1 125 ? 12.705 9.347 -11.847 1.00 96.50 125 LEU A CA 1
ATOM 1032 C C . LEU A 1 125 ? 11.891 9.336 -10.554 1.00 96.50 125 LEU A C 1
ATOM 1034 O O . LEU A 1 125 ? 10.866 10.011 -10.442 1.00 96.50 125 LEU A O 1
ATOM 1038 N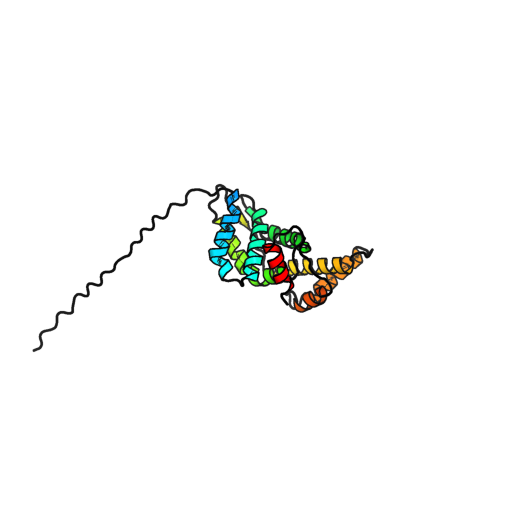 N . LEU A 1 126 ? 12.376 8.580 -9.571 1.00 97.12 126 LEU A N 1
ATOM 1039 C CA . LEU A 1 126 ? 11.791 8.503 -8.237 1.00 97.12 126 LEU A CA 1
ATOM 1040 C C . LEU A 1 126 ? 12.763 9.089 -7.214 1.00 97.12 126 LEU A C 1
ATOM 1042 O O . LEU A 1 126 ? 13.928 8.695 -7.147 1.00 97.12 126 LEU A O 1
ATOM 1046 N N . SER A 1 127 ? 12.254 9.988 -6.384 1.00 96.38 127 SER A N 1
ATOM 1047 C CA . SER A 1 127 ? 12.951 10.598 -5.255 1.00 96.38 127 SER A CA 1
ATOM 1048 C C . SER A 1 127 ? 12.200 10.329 -3.953 1.00 96.38 127 SER A C 1
ATOM 1050 O O . SER A 1 127 ? 11.078 9.825 -3.979 1.00 96.38 127 SER A O 1
ATOM 1052 N N . ASN A 1 128 ? 12.829 10.651 -2.820 1.00 96.06 128 ASN A N 1
ATOM 1053 C CA . ASN A 1 128 ? 12.226 10.569 -1.486 1.00 96.06 128 ASN A CA 1
ATOM 1054 C C . ASN A 1 128 ? 11.620 9.186 -1.175 1.00 96.06 128 ASN A C 1
ATOM 1056 O O . ASN A 1 128 ? 10.397 9.045 -1.115 1.00 96.06 128 ASN A O 1
ATOM 1060 N N . PRO A 1 129 ? 12.453 8.141 -0.980 1.00 95.25 129 PRO A N 1
ATOM 1061 C CA . PRO A 1 129 ? 11.955 6.875 -0.451 1.00 95.25 129 PRO A CA 1
ATOM 1062 C C . PRO A 1 129 ? 11.229 7.084 0.877 1.00 95.25 129 PRO A C 1
ATOM 1064 O O . PRO A 1 129 ? 11.667 7.876 1.714 1.00 95.25 129 PRO A O 1
ATOM 1067 N N . ILE A 1 130 ? 10.174 6.308 1.103 1.00 96.00 130 ILE A N 1
ATOM 1068 C CA . ILE A 1 130 ? 9.495 6.259 2.392 1.00 96.00 130 ILE A CA 1
ATOM 1069 C C . ILE A 1 130 ? 10.156 5.187 3.268 1.00 96.00 130 ILE A C 1
ATOM 1071 O O . ILE A 1 130 ? 10.419 4.061 2.833 1.00 96.00 130 ILE A O 1
ATOM 1075 N N . SER A 1 131 ? 10.494 5.554 4.502 1.00 93.88 131 SER A N 1
ATOM 1076 C CA . SER A 1 131 ? 11.044 4.611 5.479 1.00 93.88 131 SER A CA 1
ATOM 1077 C C . SER A 1 131 ? 9.940 3.716 6.048 1.00 93.88 131 SER A C 1
ATOM 1079 O O . SER A 1 131 ? 8.776 4.115 6.079 1.00 93.88 131 SER A O 1
ATOM 1081 N N . GLU A 1 132 ? 10.311 2.533 6.551 1.00 92.62 132 GLU A N 1
ATOM 1082 C CA . GLU A 1 132 ? 9.380 1.605 7.219 1.00 92.62 132 GLU A CA 1
ATOM 1083 C C . GLU A 1 132 ? 8.613 2.314 8.342 1.00 92.62 132 GLU A C 1
ATOM 1085 O O . GLU A 1 132 ? 7.390 2.310 8.346 1.00 92.62 132 GLU A O 1
ATOM 1090 N N . HIS A 1 133 ? 9.316 3.044 9.212 1.00 92.69 133 HIS A N 1
ATOM 1091 C CA . HIS A 1 133 ? 8.696 3.789 10.309 1.00 92.69 133 HIS A CA 1
ATOM 1092 C C . HIS A 1 133 ? 7.711 4.871 9.831 1.00 92.69 133 HIS A C 1
ATOM 1094 O O . HIS A 1 133 ? 6.649 5.053 10.426 1.00 92.69 133 HIS A O 1
ATOM 1100 N N . THR A 1 134 ? 8.046 5.624 8.776 1.00 94.31 134 THR A N 1
ATOM 1101 C CA . THR A 1 134 ? 7.141 6.656 8.243 1.00 94.31 134 THR A CA 1
ATOM 1102 C C . THR A 1 134 ? 5.897 6.024 7.628 1.00 94.31 134 THR A C 1
ATOM 1104 O O . THR A 1 134 ? 4.791 6.499 7.883 1.00 94.31 134 THR A O 1
ATOM 1107 N N . LEU A 1 135 ? 6.067 4.943 6.864 1.00 96.06 135 LEU A N 1
ATOM 1108 C CA . LEU A 1 135 ? 4.957 4.205 6.273 1.00 96.06 135 LEU A CA 1
ATOM 1109 C C . LEU A 1 135 ? 4.058 3.593 7.354 1.00 96.06 135 LEU A C 1
ATOM 1111 O O . LEU A 1 135 ? 2.839 3.697 7.277 1.00 96.06 135 LEU A O 1
ATOM 1115 N N . GLU A 1 136 ? 4.655 3.008 8.387 1.00 95.69 136 GLU A N 1
ATOM 1116 C CA . GLU A 1 136 ? 3.939 2.382 9.492 1.00 95.69 136 GLU A CA 1
ATOM 1117 C C . GLU A 1 136 ? 3.114 3.393 10.288 1.00 95.69 136 GLU A C 1
ATOM 1119 O O . GLU A 1 136 ? 1.929 3.174 10.545 1.00 95.69 136 GLU A O 1
ATOM 1124 N N . LYS A 1 137 ? 3.701 4.555 10.590 1.00 94.75 137 LYS A N 1
ATOM 1125 C CA . LYS A 1 137 ? 2.981 5.667 11.211 1.00 94.75 137 LYS A CA 1
ATOM 1126 C C . LYS A 1 137 ? 1.812 6.139 10.343 1.00 94.75 137 LYS A C 1
ATOM 1128 O O . LYS A 1 137 ? 0.720 6.342 10.868 1.00 94.75 137 LYS A O 1
ATOM 1133 N N . LEU A 1 138 ? 2.029 6.300 9.038 1.00 95.62 138 LEU A N 1
ATOM 1134 C CA . LEU A 1 138 ? 0.989 6.732 8.106 1.00 95.62 138 LEU A CA 1
ATOM 1135 C C . LEU A 1 138 ? -0.174 5.736 8.056 1.00 95.62 138 LEU A C 1
ATOM 1137 O O . LEU A 1 138 ? -1.331 6.134 8.162 1.00 95.62 138 LEU A O 1
ATOM 1141 N N . VAL A 1 139 ? 0.124 4.441 7.949 1.00 96.50 139 VAL A N 1
ATOM 1142 C CA . VAL A 1 139 ? -0.892 3.382 7.960 1.00 96.50 139 VAL A CA 1
ATOM 1143 C C . VAL A 1 139 ? -1.664 3.381 9.278 1.00 96.50 139 VAL A C 1
ATOM 1145 O O . VAL A 1 139 ? -2.892 3.306 9.267 1.00 96.50 139 VAL A O 1
ATOM 1148 N N . ALA A 1 140 ? -0.978 3.523 10.414 1.00 95.88 140 ALA A N 1
ATOM 1149 C CA . ALA A 1 140 ? -1.632 3.606 11.714 1.00 95.88 140 ALA A CA 1
ATOM 1150 C C . ALA A 1 140 ? -2.584 4.815 11.800 1.00 95.88 140 ALA A C 1
ATOM 1152 O O . ALA A 1 140 ? -3.714 4.681 12.267 1.00 95.88 140 ALA A O 1
ATOM 1153 N N . GLU A 1 141 ? -2.164 5.987 11.317 1.00 95.12 141 GLU A N 1
ATOM 1154 C CA . GLU A 1 141 ? -3.005 7.190 11.267 1.00 95.12 141 GLU A CA 1
ATOM 1155 C C . GLU A 1 141 ? -4.236 6.994 10.369 1.00 95.12 141 GLU A C 1
ATOM 1157 O O . GLU A 1 141 ? -5.350 7.332 10.778 1.00 95.12 141 GLU A O 1
ATOM 1162 N N . LEU A 1 142 ? -4.069 6.387 9.188 1.00 94.81 142 LEU A N 1
ATOM 1163 C CA . LEU A 1 142 ? -5.178 6.066 8.285 1.00 94.81 142 LEU A CA 1
ATOM 1164 C C . LEU A 1 142 ? -6.186 5.115 8.938 1.00 94.81 142 LEU A C 1
ATOM 1166 O O . LEU A 1 142 ? -7.383 5.407 8.947 1.00 94.81 142 LEU A O 1
ATOM 1170 N N . LEU A 1 143 ? -5.717 4.025 9.548 1.00 94.69 143 LEU A N 1
ATOM 1171 C CA . LEU A 1 143 ? -6.576 3.043 10.215 1.00 94.69 143 LEU A CA 1
ATOM 1172 C C . LEU A 1 143 ? -7.284 3.634 11.441 1.00 94.69 143 LEU A C 1
ATOM 1174 O O . LEU A 1 143 ? -8.474 3.382 11.649 1.00 94.69 143 LEU A O 1
ATOM 1178 N N . ALA A 1 144 ? -6.599 4.459 12.240 1.00 94.50 144 ALA A N 1
ATOM 1179 C CA . ALA A 1 144 ? -7.205 5.152 13.378 1.00 94.50 144 ALA A CA 1
ATOM 1180 C C . ALA A 1 144 ? -8.320 6.103 12.924 1.00 94.50 144 ALA A C 1
ATOM 1182 O O . ALA A 1 144 ? -9.412 6.105 13.506 1.00 94.50 144 ALA A O 1
ATOM 1183 N N . ARG A 1 145 ? -8.076 6.875 11.859 1.00 92.44 145 ARG A N 1
ATOM 1184 C CA . ARG A 1 145 ? -9.081 7.753 11.255 1.00 92.44 145 ARG A CA 1
ATOM 1185 C C . ARG A 1 145 ? -10.262 6.954 10.726 1.00 92.44 145 ARG A C 1
ATOM 1187 O O . ARG A 1 145 ? -11.397 7.282 11.051 1.00 92.44 145 ARG A O 1
ATOM 1194 N N . GLN A 1 146 ? -9.999 5.879 9.984 1.00 91.06 146 GLN A N 1
ATOM 1195 C CA . GLN A 1 146 ? -11.036 5.010 9.429 1.00 91.06 146 GLN A CA 1
ATOM 1196 C C . GLN A 1 146 ? -11.948 4.452 10.517 1.00 91.06 146 GLN A C 1
ATOM 1198 O O . GLN A 1 146 ? -13.168 4.545 10.426 1.00 91.06 146 GLN A O 1
ATOM 1203 N N . THR A 1 147 ? -11.334 3.924 11.574 1.00 90.62 147 THR A N 1
ATOM 1204 C CA . THR A 1 147 ? -12.037 3.347 12.718 1.00 90.62 147 THR A CA 1
ATOM 1205 C C . THR A 1 147 ? -12.872 4.413 13.425 1.00 90.62 147 THR A C 1
ATOM 1207 O O . THR A 1 147 ? -14.030 4.177 13.749 1.00 90.62 147 THR A O 1
ATOM 1210 N N . THR A 1 148 ? -12.325 5.620 13.605 1.00 91.69 148 THR A N 1
ATOM 1211 C CA . THR A 1 148 ? -13.059 6.755 14.188 1.00 91.69 148 THR A CA 1
ATOM 1212 C C . THR A 1 148 ? -14.278 7.122 13.343 1.00 91.69 148 THR A C 1
ATOM 1214 O O . THR A 1 148 ? -15.369 7.305 13.880 1.00 91.69 148 THR A O 1
ATOM 1217 N N . THR A 1 149 ? -14.116 7.212 12.022 1.00 89.25 149 THR A N 1
ATOM 1218 C CA . THR A 1 149 ? -15.214 7.505 11.095 1.00 89.25 149 THR A CA 1
ATOM 1219 C C . THR A 1 149 ? -16.287 6.420 11.138 1.00 89.25 149 THR A C 1
ATOM 1221 O O . THR A 1 149 ? -17.467 6.751 11.178 1.00 89.25 149 THR A O 1
ATOM 1224 N N . ALA A 1 150 ? -15.893 5.146 11.186 1.00 87.88 150 ALA A N 1
ATOM 1225 C CA . ALA A 1 150 ? -16.816 4.020 11.266 1.00 87.88 150 ALA A CA 1
ATOM 1226 C C . ALA A 1 150 ? -17.588 3.986 12.600 1.00 87.88 150 ALA A C 1
ATOM 1228 O O . ALA A 1 150 ? -18.800 3.787 12.603 1.00 87.88 150 ALA A O 1
ATOM 1229 N N . MET A 1 151 ? -16.920 4.259 13.728 1.00 87.88 151 MET A N 1
ATOM 1230 C CA . MET A 1 151 ? -17.548 4.331 15.057 1.00 87.88 151 MET A CA 1
ATOM 1231 C C . MET A 1 151 ? -18.618 5.424 15.157 1.00 87.88 151 MET A C 1
ATOM 1233 O O . MET A 1 151 ? -19.625 5.240 15.836 1.00 87.88 151 MET A O 1
ATOM 1237 N N . PHE A 1 152 ? -18.400 6.558 14.491 1.00 89.50 152 PHE A N 1
ATOM 1238 C CA . PHE A 1 152 ? -19.322 7.695 14.499 1.00 89.50 152 PHE A CA 1
ATOM 1239 C C . PHE A 1 152 ? -20.188 7.776 13.240 1.00 89.50 152 PHE A C 1
ATOM 1241 O O . PHE A 1 152 ? -20.774 8.827 12.963 1.00 89.50 152 PHE A O 1
ATOM 1248 N N . LEU A 1 153 ? -20.289 6.686 12.474 1.00 85.06 153 LEU A N 1
ATOM 1249 C CA . LEU A 1 153 ? -21.167 6.633 11.314 1.00 85.06 153 LEU A CA 1
ATOM 1250 C C . LEU A 1 153 ? -22.604 6.936 11.767 1.00 85.06 153 LEU A C 1
ATOM 1252 O O . LEU A 1 153 ? -23.117 6.325 12.703 1.00 85.06 153 LEU A O 1
ATOM 1256 N N . ASN A 1 154 ? -23.243 7.915 11.123 1.00 79.94 154 ASN A N 1
ATOM 1257 C CA . ASN A 1 154 ? -24.587 8.413 11.455 1.00 79.94 154 ASN A CA 1
ATOM 1258 C C . ASN A 1 154 ? -24.738 9.101 12.829 1.00 79.94 154 ASN A C 1
ATOM 1260 O O . ASN A 1 154 ? -25.862 9.330 13.273 1.00 79.94 154 ASN A O 1
ATOM 1264 N N . GLN A 1 155 ? -23.642 9.482 13.494 1.00 84.38 155 GLN A N 1
ATOM 1265 C CA . GLN A 1 155 ? -23.686 10.235 14.751 1.00 84.38 155 GLN A CA 1
ATOM 1266 C C . GLN A 1 155 ? -23.203 11.678 14.558 1.00 84.38 155 GLN A C 1
ATOM 1268 O O . GLN A 1 155 ? -22.106 11.933 14.057 1.00 84.38 155 GLN A O 1
ATOM 1273 N N . ALA A 1 156 ? -24.006 12.646 15.006 1.00 81.06 156 ALA A N 1
ATOM 1274 C CA . ALA A 1 156 ? -23.622 14.056 15.030 1.00 81.06 156 ALA A CA 1
ATOM 1275 C C . ALA A 1 156 ? -22.662 14.321 16.202 1.00 81.06 156 ALA A C 1
ATOM 1277 O O . ALA A 1 156 ? -23.066 14.723 17.291 1.00 81.06 156 ALA A O 1
ATOM 1278 N N . VAL A 1 157 ? -21.375 14.061 15.978 1.00 85.69 157 VAL A N 1
ATOM 1279 C CA . VAL A 1 157 ? -20.308 14.269 16.965 1.00 85.69 157 VAL A CA 1
ATOM 1280 C C . VAL A 1 157 ? -19.428 15.435 16.534 1.00 85.69 157 VAL A C 1
ATOM 1282 O O . VAL A 1 157 ? -19.077 15.557 15.359 1.00 85.69 157 VAL A O 1
ATOM 1285 N N . ASN A 1 158 ? -19.060 16.297 17.484 1.00 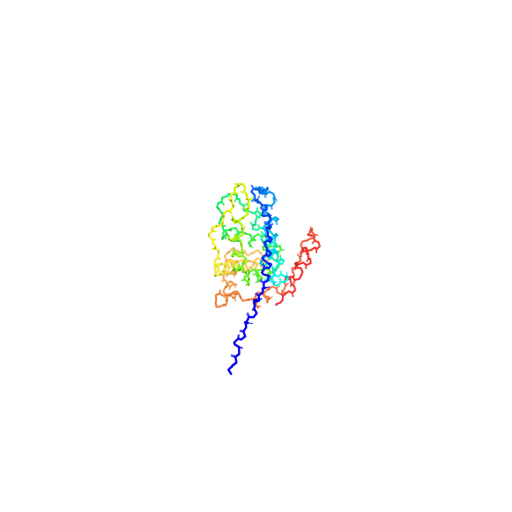89.25 158 ASN A N 1
ATOM 1286 C CA . ASN A 1 158 ? -18.194 17.434 17.193 1.00 89.25 158 ASN A CA 1
ATOM 1287 C C . ASN A 1 158 ? -16.786 16.982 16.740 1.00 89.25 158 ASN A C 1
ATOM 1289 O O . ASN A 1 158 ? -16.288 15.912 17.103 1.00 89.25 158 ASN A O 1
ATOM 1293 N N . GLU A 1 159 ? -16.114 17.825 15.956 1.00 88.12 159 GLU A N 1
ATOM 1294 C CA . GLU A 1 159 ? -14.786 17.512 15.407 1.00 88.12 159 GLU A CA 1
ATOM 1295 C C . GLU A 1 159 ? -13.710 17.326 16.488 1.00 88.12 159 GLU A C 1
ATOM 1297 O O . GLU A 1 159 ? -12.739 16.591 16.303 1.00 88.12 159 GLU A O 1
ATOM 1302 N N . GLN A 1 160 ? -13.878 17.953 17.653 1.00 90.44 160 GLN A N 1
ATOM 1303 C CA . GLN A 1 160 ? -12.934 17.817 18.759 1.00 90.44 160 GLN A CA 1
ATOM 1304 C C . GLN A 1 160 ? -12.961 16.411 19.370 1.00 90.44 160 GLN A C 1
ATOM 1306 O O . GLN A 1 160 ? -11.897 15.843 19.620 1.00 90.44 160 GLN A O 1
ATOM 1311 N N . ILE A 1 161 ? -14.147 15.836 19.578 1.00 90.75 161 ILE A N 1
ATOM 1312 C CA . ILE A 1 161 ? -14.317 14.470 20.078 1.00 90.75 161 ILE A CA 1
ATOM 1313 C C . ILE A 1 161 ? -13.774 13.482 19.046 1.00 90.75 161 ILE A C 1
ATOM 1315 O O . ILE A 1 161 ? -13.003 12.606 19.428 1.00 90.75 161 ILE A O 1
ATOM 1319 N N . LYS A 1 162 ? -14.059 13.664 17.746 1.00 90.38 162 LYS A N 1
ATOM 1320 C CA . LYS A 1 162 ? -13.478 12.818 16.684 1.00 90.38 162 LYS A CA 1
ATOM 1321 C C . LYS A 1 162 ? -11.949 12.813 16.739 1.00 90.38 162 LYS A C 1
ATOM 1323 O O . LYS A 1 162 ? -11.348 11.750 16.856 1.00 90.38 162 LYS A O 1
ATOM 1328 N N . LYS A 1 163 ? -11.316 13.991 16.777 1.00 91.62 163 LYS A N 1
ATOM 1329 C CA . LYS A 1 163 ? -9.848 14.113 16.874 1.00 91.62 163 LYS A CA 1
ATOM 1330 C C . LYS A 1 163 ? -9.279 13.503 18.157 1.00 91.62 163 LYS A C 1
ATOM 1332 O O . LYS A 1 163 ? -8.177 12.956 18.147 1.00 91.62 163 LYS A O 1
ATOM 1337 N N . GLN A 1 164 ? -9.983 13.617 19.283 1.00 92.69 164 GLN A N 1
ATOM 1338 C CA . GLN A 1 164 ? -9.558 12.986 20.535 1.00 92.69 164 GLN A CA 1
ATOM 1339 C C . GLN A 1 164 ? -9.658 11.459 20.462 1.00 92.69 164 GLN A C 1
ATOM 1341 O O . GLN A 1 164 ? -8.746 10.777 20.931 1.00 92.69 164 GLN A O 1
ATOM 1346 N N . THR A 1 165 ? -10.719 10.929 19.856 1.00 92.00 165 THR A N 1
ATOM 1347 C CA . THR A 1 165 ? -10.907 9.492 19.632 1.00 92.00 165 THR A CA 1
ATOM 1348 C C . THR A 1 165 ? -9.849 8.938 18.683 1.00 92.00 165 THR A C 1
ATOM 1350 O O . THR A 1 165 ? -9.196 7.964 19.044 1.00 92.00 165 THR A O 1
ATOM 1353 N N . GLU A 1 166 ? -9.576 9.604 17.557 1.00 93.81 166 GLU A N 1
ATOM 1354 C CA . GLU A 1 166 ? -8.511 9.227 16.612 1.00 93.81 166 GLU A CA 1
ATOM 1355 C C . GLU A 1 166 ? -7.153 9.130 17.322 1.00 93.81 166 GLU A C 1
ATOM 1357 O O . GLU A 1 166 ? -6.469 8.111 17.235 1.00 93.81 166 GLU A O 1
ATOM 1362 N N . LYS A 1 167 ? -6.792 10.134 18.135 1.00 93.56 167 LYS A N 1
ATOM 1363 C CA . LYS A 1 167 ? -5.549 10.117 18.928 1.00 93.56 167 LYS A CA 1
ATOM 1364 C C . LYS A 1 167 ? -5.495 8.980 19.949 1.00 93.56 167 LYS A C 1
ATOM 1366 O O . LYS A 1 167 ? -4.413 8.458 20.217 1.00 93.56 167 LYS A O 1
ATOM 1371 N N . ARG A 1 168 ? -6.623 8.628 20.574 1.00 93.12 168 ARG A N 1
ATOM 1372 C CA . ARG A 1 168 ? -6.692 7.503 21.522 1.00 93.12 168 ARG A CA 1
ATOM 1373 C C . ARG A 1 168 ? -6.541 6.176 20.791 1.00 93.12 168 ARG A C 1
ATOM 1375 O O . ARG A 1 168 ? -5.744 5.355 21.230 1.00 93.12 168 ARG A O 1
ATOM 1382 N N . LEU A 1 169 ? -7.238 6.000 19.671 1.00 93.75 169 LEU A N 1
ATOM 1383 C CA . LEU A 1 169 ? -7.135 4.806 18.838 1.00 93.75 169 LEU A CA 1
ATOM 1384 C C . LEU A 1 169 ? -5.714 4.613 18.323 1.00 93.75 169 LEU A C 1
ATOM 1386 O O . LEU A 1 169 ? -5.179 3.523 18.482 1.00 93.75 169 LEU A O 1
ATOM 1390 N N . LEU A 1 170 ? -5.061 5.673 17.842 1.00 93.94 170 LEU A N 1
ATOM 1391 C CA . LEU A 1 170 ? -3.669 5.613 17.395 1.00 93.94 170 LEU A CA 1
ATOM 1392 C C . LEU A 1 170 ? -2.729 5.068 18.487 1.00 93.94 170 LEU A C 1
ATOM 1394 O O . LEU A 1 170 ? -1.867 4.241 18.210 1.00 93.94 170 LEU A O 1
ATOM 1398 N N . LYS A 1 171 ? -2.926 5.474 19.749 1.00 91.88 171 LYS A N 1
ATOM 1399 C CA . LYS A 1 171 ? -2.159 4.940 20.890 1.00 91.88 171 LYS A CA 1
ATOM 1400 C C . LYS A 1 171 ? -2.487 3.484 21.215 1.00 91.88 171 LYS A C 1
ATOM 1402 O O . LYS A 1 171 ? -1.636 2.786 21.749 1.00 91.88 171 LYS A O 1
ATOM 1407 N N . VAL A 1 172 ? -3.718 3.044 20.958 1.00 91.88 172 VAL A N 1
ATOM 1408 C CA . VAL A 1 172 ? -4.150 1.664 21.211 1.00 91.88 172 VAL A CA 1
ATOM 1409 C C . VAL A 1 172 ? -3.572 0.721 20.160 1.00 91.88 172 VAL A C 1
ATOM 1411 O O . VAL A 1 172 ? -3.069 -0.340 20.527 1.00 91.88 172 VAL A O 1
ATOM 1414 N N . ILE A 1 173 ? -3.627 1.106 18.885 1.00 92.62 173 ILE A N 1
ATOM 1415 C CA . ILE A 1 173 ? -3.242 0.260 17.746 1.00 92.62 173 ILE A CA 1
ATOM 1416 C C . ILE A 1 173 ? -1.736 0.251 17.474 1.00 92.62 173 ILE A C 1
ATOM 1418 O O . ILE A 1 173 ? -1.289 -0.561 16.678 1.00 92.62 173 ILE A O 1
ATOM 1422 N N . ILE A 1 174 ? -0.954 1.128 18.110 1.00 93.19 174 ILE A N 1
ATOM 1423 C CA . ILE A 1 174 ? 0.510 1.090 18.037 1.00 93.19 174 ILE A CA 1
ATOM 1424 C C . ILE A 1 174 ? 1.059 0.370 19.271 1.00 93.19 174 ILE A C 1
ATOM 1426 O O . ILE A 1 174 ? 0.780 0.752 20.407 1.00 93.19 174 ILE A O 1
ATOM 1430 N N . ASN A 1 175 ? 1.894 -0.641 19.051 1.00 90.06 175 ASN A N 1
ATOM 1431 C CA . ASN A 1 175 ? 2.646 -1.341 20.083 1.00 90.06 175 ASN A CA 1
ATOM 1432 C C . ASN A 1 175 ? 4.133 -1.372 19.706 1.00 90.06 175 ASN A C 1
ATOM 1434 O O . ASN A 1 175 ?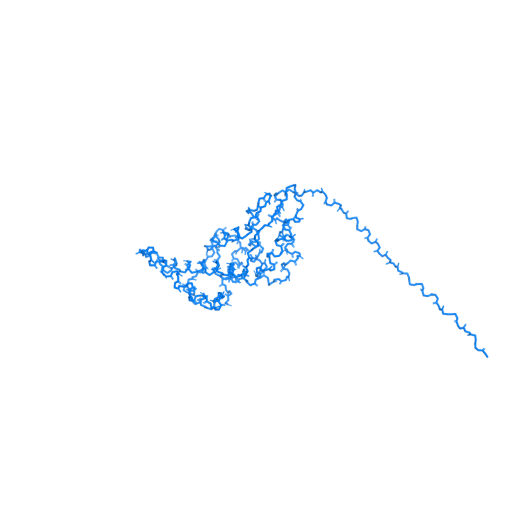 4.487 -1.808 18.618 1.00 90.06 175 ASN A O 1
ATOM 1438 N N . GLN A 1 176 ? 5.010 -0.879 20.587 1.00 85.31 176 GLN A N 1
ATOM 1439 C CA . GLN A 1 176 ? 6.463 -0.793 20.342 1.00 85.31 176 GLN A CA 1
ATOM 1440 C C . GLN A 1 176 ? 6.842 -0.095 19.016 1.00 85.31 176 GLN A C 1
ATOM 1442 O O . GLN A 1 176 ? 7.828 -0.444 18.374 1.00 85.31 176 GLN A O 1
ATOM 1447 N N . GLY A 1 177 ? 6.051 0.900 18.602 1.00 84.00 177 GLY A N 1
ATOM 1448 C CA . GLY A 1 177 ? 6.261 1.622 17.343 1.00 84.00 177 GLY A CA 1
ATOM 1449 C C . GLY A 1 177 ? 5.752 0.895 16.098 1.00 84.00 177 GLY A C 1
ATOM 1450 O O . GLY A 1 177 ? 5.914 1.436 15.010 1.00 84.00 177 GLY A O 1
ATOM 1451 N N . ARG A 1 178 ? 5.113 -0.272 16.256 1.00 92.69 178 ARG A N 1
ATOM 1452 C CA . ARG A 1 178 ? 4.518 -1.050 15.170 1.00 92.69 178 ARG A CA 1
ATOM 1453 C C . ARG A 1 178 ? 3.000 -1.121 15.240 1.00 92.69 178 ARG A C 1
ATOM 1455 O O . ARG A 1 178 ? 2.432 -0.988 16.324 1.00 92.69 178 ARG A O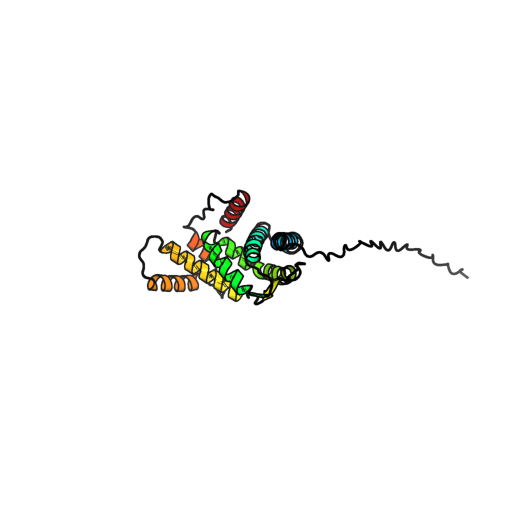 1
ATOM 1462 N N . VAL A 1 179 ? 2.339 -1.354 14.110 1.00 94.75 179 VAL A N 1
ATOM 1463 C CA . VAL A 1 179 ? 0.891 -1.612 14.088 1.00 94.75 179 VAL A CA 1
ATOM 1464 C C . VAL A 1 179 ? 0.595 -2.970 14.731 1.00 94.75 179 VAL A C 1
ATOM 1466 O O . VAL A 1 179 ? 1.138 -4.004 14.348 1.00 94.75 179 VAL A O 1
ATOM 1469 N N . ASP A 1 180 ? -0.297 -2.967 15.716 1.00 95.31 180 ASP A N 1
ATOM 1470 C CA . ASP A 1 180 ? -0.819 -4.155 16.382 1.00 95.31 180 ASP A CA 1
ATOM 1471 C C . ASP A 1 180 ? -2.029 -4.694 15.607 1.00 95.31 180 ASP A C 1
ATOM 1473 O O . ASP A 1 180 ? -3.178 -4.296 15.828 1.00 95.31 180 ASP A O 1
ATOM 1477 N N . TRP A 1 181 ? -1.757 -5.610 14.678 1.00 94.56 181 TRP A N 1
ATOM 1478 C CA . TRP A 1 181 ? -2.773 -6.210 13.810 1.00 94.56 181 TRP A CA 1
ATOM 1479 C C . TRP A 1 181 ? -3.853 -6.971 14.573 1.00 94.56 181 TRP A C 1
ATOM 1481 O O . TRP A 1 181 ? -5.001 -6.979 14.143 1.00 94.56 181 TRP A O 1
ATOM 1491 N N . THR A 1 182 ? -3.530 -7.528 15.744 1.00 93.38 182 THR A N 1
ATOM 1492 C CA . THR A 1 182 ? -4.514 -8.227 16.585 1.00 93.38 182 THR A CA 1
ATOM 1493 C C . THR A 1 182 ? -5.579 -7.251 17.080 1.00 93.38 182 THR A C 1
ATOM 1495 O O . THR A 1 182 ? -6.774 -7.548 17.064 1.00 93.38 182 THR A O 1
ATOM 1498 N N . LYS A 1 183 ? -5.164 -6.044 17.486 1.00 93.12 183 LYS A N 1
ATOM 1499 C CA . LYS A 1 183 ? -6.096 -4.987 17.897 1.00 93.12 183 LYS A CA 1
ATOM 1500 C C . LYS A 1 183 ? -6.869 -4.413 16.720 1.00 93.12 183 LYS A C 1
ATOM 1502 O O . LYS A 1 183 ? -8.052 -4.131 16.880 1.00 93.12 183 LYS A O 1
ATOM 1507 N N . ILE A 1 184 ? -6.233 -4.250 15.558 1.00 94.12 184 ILE A N 1
ATOM 1508 C CA . ILE A 1 184 ? -6.933 -3.831 14.335 1.00 94.12 184 ILE A CA 1
ATOM 1509 C C . ILE A 1 184 ? -8.027 -4.840 13.983 1.00 94.12 184 ILE A C 1
ATOM 1511 O O . ILE A 1 184 ? -9.177 -4.435 13.839 1.00 94.12 184 ILE A O 1
ATOM 1515 N N . ALA A 1 185 ? -7.712 -6.136 13.950 1.00 92.94 185 ALA A N 1
ATOM 1516 C CA . ALA A 1 185 ? -8.684 -7.191 13.686 1.00 92.94 185 ALA A CA 1
ATOM 1517 C C . ALA A 1 185 ? -9.854 -7.154 14.683 1.00 92.94 185 ALA A C 1
ATOM 1519 O O . ALA A 1 185 ? -11.009 -7.199 14.275 1.00 92.94 185 ALA A O 1
ATOM 1520 N N . ALA A 1 186 ? -9.581 -6.981 15.981 1.00 92.00 186 ALA A N 1
ATOM 1521 C CA . ALA A 1 186 ? -10.629 -6.870 16.998 1.00 92.00 186 ALA A CA 1
ATOM 1522 C C . ALA A 1 186 ? -11.517 -5.621 16.828 1.00 92.00 186 ALA A C 1
ATOM 1524 O O . ALA A 1 186 ? -12.730 -5.701 17.013 1.00 92.00 186 ALA A O 1
ATOM 1525 N N . LEU A 1 187 ? -10.931 -4.473 16.467 1.00 91.12 187 LEU A N 1
ATOM 1526 C CA . LEU A 1 187 ? -11.671 -3.234 16.198 1.00 91.12 187 LEU A CA 1
ATOM 1527 C C . LEU A 1 187 ? -12.537 -3.342 14.940 1.00 91.12 187 LEU A C 1
ATOM 1529 O O . LEU A 1 187 ? -13.610 -2.743 14.887 1.00 91.12 187 LEU A O 1
ATOM 1533 N N . TRP A 1 188 ? -12.065 -4.092 13.945 1.00 90.44 188 TRP A N 1
ATOM 1534 C CA . TRP A 1 188 ? -12.711 -4.239 12.646 1.00 90.44 188 TRP A CA 1
ATOM 1535 C C . TRP A 1 188 ? -13.648 -5.444 12.539 1.00 90.44 188 TRP A C 1
ATOM 1537 O O . TRP A 1 188 ? -14.459 -5.475 11.623 1.00 90.44 188 TRP A O 1
ATOM 1547 N N . ALA A 1 189 ? -13.619 -6.381 13.490 1.00 89.31 189 ALA A N 1
ATOM 1548 C CA . ALA A 1 189 ? -14.491 -7.558 13.518 1.00 89.31 189 ALA A CA 1
ATOM 1549 C C . ALA A 1 189 ? -16.002 -7.264 13.374 1.00 89.31 189 ALA A C 1
ATOM 1551 O O . ALA A 1 189 ? -16.689 -8.066 12.745 1.00 89.31 189 ALA A O 1
ATOM 1552 N N . PRO A 1 190 ? -16.556 -6.151 13.905 1.00 87.06 190 PRO A N 1
ATOM 1553 C CA . PRO A 1 190 ? -17.969 -5.817 13.705 1.00 87.06 190 PRO A CA 1
ATOM 1554 C C . PRO A 1 190 ? -18.311 -5.307 12.296 1.00 87.06 190 PRO A C 1
ATOM 1556 O O . PRO A 1 190 ? -19.491 -5.170 11.976 1.00 87.06 190 PRO A O 1
ATOM 1559 N N . PHE A 1 191 ? -17.312 -4.963 11.480 1.00 84.56 191 PHE A N 1
ATOM 1560 C CA . PHE A 1 191 ? -17.495 -4.345 10.171 1.00 84.56 191 PHE A CA 1
ATOM 1561 C C . PHE A 1 191 ? -17.207 -5.357 9.063 1.00 84.56 191 PHE A C 1
ATOM 1563 O O . PHE A 1 191 ? -16.076 -5.805 8.888 1.00 84.56 191 PHE A O 1
ATOM 1570 N N . ASN A 1 192 ? -18.226 -5.669 8.264 1.00 83.25 192 ASN A N 1
ATOM 1571 C CA . ASN A 1 192 ? -18.042 -6.495 7.077 1.00 83.25 192 ASN A CA 1
ATOM 1572 C C . ASN A 1 192 ? -17.497 -5.640 5.932 1.00 83.25 192 ASN A C 1
ATOM 1574 O O . ASN A 1 192 ? -18.040 -4.576 5.626 1.00 83.25 192 ASN A O 1
ATOM 1578 N N . PHE A 1 193 ? -16.427 -6.113 5.299 1.00 87.38 193 PHE A N 1
ATOM 1579 C CA . PHE A 1 193 ? -15.927 -5.523 4.067 1.00 87.38 193 PHE A CA 1
ATOM 1580 C C . PHE A 1 193 ? -16.642 -6.150 2.869 1.00 87.38 193 PHE A C 1
ATOM 1582 O O . PHE A 1 193 ? -16.532 -7.354 2.646 1.00 87.38 193 PHE A O 1
ATOM 1589 N N . GLU A 1 194 ? -17.313 -5.317 2.079 1.00 88.50 194 GLU A N 1
ATOM 1590 C CA . GLU A 1 194 ? -17.989 -5.723 0.848 1.00 88.50 194 GLU A CA 1
ATOM 1591 C C . GLU A 1 194 ? -17.351 -4.996 -0.349 1.00 88.50 194 GLU A C 1
ATOM 1593 O O . GLU A 1 194 ? -17.369 -3.760 -0.394 1.00 88.50 194 GLU A O 1
ATOM 1598 N N . PRO A 1 195 ? -16.758 -5.721 -1.319 1.00 88.44 195 PRO A N 1
ATOM 1599 C CA . PRO A 1 195 ? -16.266 -5.126 -2.557 1.00 88.44 195 PRO A CA 1
ATOM 1600 C C . PRO A 1 195 ? -17.384 -4.436 -3.350 1.00 88.44 195 PRO A C 1
ATOM 1602 O O . PRO A 1 195 ? -18.514 -4.913 -3.386 1.00 88.44 195 PRO A O 1
ATOM 1605 N N . ALA A 1 196 ? -17.055 -3.367 -4.078 1.00 89.06 196 ALA A N 1
ATOM 1606 C CA . ALA A 1 196 ? -18.023 -2.705 -4.950 1.00 89.06 196 ALA A CA 1
ATOM 1607 C C . ALA A 1 196 ? -18.530 -3.629 -6.081 1.00 89.06 196 ALA A C 1
ATOM 1609 O O . ALA A 1 196 ? -17.775 -4.411 -6.673 1.00 89.06 196 ALA A O 1
ATOM 1610 N N . ASP A 1 197 ? -19.815 -3.502 -6.428 1.00 87.00 197 ASP A N 1
ATOM 1611 C CA . ASP A 1 197 ? -20.489 -4.393 -7.382 1.00 87.00 197 ASP A CA 1
ATOM 1612 C C . ASP A 1 197 ? -19.954 -4.302 -8.814 1.00 87.00 197 ASP A C 1
ATOM 1614 O O . ASP A 1 197 ? -20.004 -5.284 -9.556 1.00 87.00 197 ASP A O 1
ATOM 1618 N N . ASN A 1 198 ? -19.409 -3.151 -9.197 1.00 90.50 198 ASN A N 1
ATOM 1619 C CA . ASN A 1 198 ? -18.900 -2.875 -10.540 1.00 90.50 198 ASN A CA 1
ATOM 1620 C C . ASN A 1 198 ? -17.479 -3.410 -10.801 1.00 90.50 198 ASN A C 1
ATOM 1622 O O . ASN A 1 198 ? -16.957 -3.218 -11.897 1.00 90.50 198 ASN A O 1
ATOM 1626 N N . LEU A 1 199 ? -16.842 -4.051 -9.817 1.00 90.12 199 LEU A N 1
ATOM 1627 C CA . LEU A 1 199 ? -15.499 -4.615 -9.960 1.00 90.12 199 LEU A CA 1
ATOM 1628 C C . LEU A 1 199 ? -15.518 -5.924 -10.764 1.00 90.12 199 LEU A C 1
ATOM 1630 O O . LEU A 1 199 ? -16.475 -6.701 -10.702 1.00 90.12 199 LEU A O 1
ATOM 1634 N N . ASP A 1 200 ? -14.433 -6.204 -11.486 1.00 92.56 200 ASP A N 1
ATOM 1635 C CA . ASP A 1 200 ? -14.272 -7.471 -12.197 1.00 92.56 200 ASP A CA 1
ATOM 1636 C C . ASP A 1 200 ? -14.130 -8.662 -11.228 1.00 92.56 200 ASP A C 1
ATOM 1638 O O . ASP A 1 200 ? -13.776 -8.521 -10.052 1.00 92.56 200 ASP A O 1
ATOM 1642 N N . ALA A 1 201 ? -14.387 -9.867 -11.741 1.00 90.88 201 ALA A N 1
ATOM 1643 C CA . ALA A 1 201 ? -14.382 -11.090 -10.942 1.00 90.88 201 ALA A CA 1
ATOM 1644 C C . ALA A 1 201 ? -13.020 -11.390 -10.286 1.00 90.88 201 ALA A C 1
ATOM 1646 O O . ALA A 1 201 ? -12.986 -11.916 -9.172 1.00 90.88 201 ALA A O 1
ATOM 1647 N N . GLY A 1 202 ? -11.907 -11.047 -10.944 1.00 91.00 202 GLY A N 1
ATOM 1648 C CA . GLY A 1 202 ? -10.565 -11.230 -10.391 1.00 91.00 202 GLY A CA 1
ATOM 1649 C C . GLY A 1 202 ? -10.332 -10.312 -9.195 1.00 91.00 202 GLY A C 1
ATOM 1650 O O . GLY A 1 202 ? -9.917 -10.769 -8.132 1.00 91.00 202 GLY A O 1
ATOM 1651 N N . THR A 1 203 ? -10.694 -9.036 -9.332 1.00 92.44 203 THR A N 1
ATOM 1652 C CA . THR A 1 203 ? -10.624 -8.046 -8.247 1.00 92.44 203 THR A CA 1
ATOM 1653 C C . THR A 1 203 ? -11.483 -8.413 -7.054 1.00 92.44 203 THR A C 1
ATOM 1655 O O . THR A 1 203 ? -10.991 -8.375 -5.927 1.00 92.44 203 THR A O 1
ATOM 1658 N N . LYS A 1 204 ? -12.729 -8.839 -7.275 1.00 93.56 204 LYS A N 1
ATOM 1659 C CA . LYS A 1 204 ? -13.591 -9.302 -6.180 1.00 93.56 204 LYS A CA 1
ATOM 1660 C C . LYS A 1 204 ? -12.987 -10.503 -5.458 1.00 93.56 204 LYS A C 1
ATOM 1662 O O . LYS A 1 204 ? -12.927 -10.510 -4.232 1.00 93.56 204 LYS A O 1
ATOM 1667 N N . LYS A 1 205 ? -12.486 -11.494 -6.203 1.00 93.69 205 LYS A N 1
ATOM 1668 C CA . LYS A 1 205 ? -11.858 -12.688 -5.623 1.00 93.69 205 LYS A CA 1
ATOM 1669 C C . LYS A 1 205 ? -10.655 -12.331 -4.747 1.00 93.69 205 LYS A C 1
ATOM 1671 O O . LYS A 1 205 ? -10.575 -12.813 -3.622 1.00 93.69 205 LYS A O 1
ATOM 1676 N N . TRP A 1 206 ? -9.757 -11.481 -5.239 1.00 95.31 206 TRP A N 1
ATOM 1677 C CA . TRP A 1 206 ? -8.590 -11.015 -4.485 1.00 95.31 206 TRP A CA 1
ATOM 1678 C C . TRP A 1 206 ? -8.980 -10.266 -3.208 1.00 95.31 206 TRP A C 1
ATOM 1680 O O . TRP A 1 206 ? -8.457 -10.563 -2.135 1.00 95.31 206 TRP A O 1
ATOM 1690 N N . LEU A 1 207 ? -9.940 -9.344 -3.301 1.00 95.06 207 LEU A N 1
ATOM 1691 C CA . LEU A 1 207 ? -10.429 -8.590 -2.148 1.00 95.06 207 LEU A CA 1
ATOM 1692 C C . LEU A 1 207 ? -11.060 -9.498 -1.085 1.00 95.06 207 LEU A C 1
ATOM 1694 O O . LEU A 1 207 ? -10.794 -9.319 0.102 1.00 95.06 207 LEU A O 1
ATOM 1698 N N . HIS A 1 208 ? -11.838 -10.504 -1.493 1.00 93.94 208 HIS A N 1
ATOM 1699 C CA . HIS A 1 208 ? -12.370 -11.497 -0.560 1.00 93.94 208 HIS A CA 1
ATOM 1700 C C . HIS A 1 208 ? -11.259 -12.331 0.086 1.00 93.94 208 HIS A C 1
ATOM 1702 O O . HIS A 1 208 ? -11.275 -12.518 1.298 1.00 93.94 208 HIS A O 1
ATOM 1708 N N . GLN A 1 209 ? -10.267 -12.786 -0.686 1.00 94.00 209 GLN A N 1
ATOM 1709 C CA . GLN A 1 209 ? -9.120 -13.518 -0.138 1.00 94.00 209 GLN A CA 1
ATOM 1710 C C . GLN A 1 209 ? -8.348 -12.682 0.891 1.00 94.00 209 GLN A C 1
ATOM 1712 O O . GLN A 1 209 ? -7.998 -13.196 1.953 1.00 94.00 209 GLN A O 1
ATOM 1717 N N . LEU A 1 210 ? -8.138 -11.389 0.620 1.00 93.56 210 LEU A N 1
ATOM 1718 C CA . LEU A 1 210 ? -7.545 -10.460 1.583 1.00 93.56 210 LEU A CA 1
ATOM 1719 C C . LEU A 1 210 ? -8.391 -10.321 2.849 1.00 93.56 210 LEU A C 1
ATOM 1721 O O . LEU A 1 210 ? -7.848 -10.405 3.944 1.00 93.56 210 LEU A O 1
ATOM 1725 N N . ALA A 1 211 ? -9.704 -10.131 2.712 1.00 91.69 211 ALA A N 1
ATOM 1726 C CA . ALA A 1 211 ? -10.603 -9.937 3.850 1.00 91.69 211 ALA A CA 1
ATOM 1727 C C . ALA A 1 211 ? -10.702 -11.175 4.762 1.00 91.69 211 ALA A C 1
ATOM 1729 O O . ALA A 1 211 ? -11.028 -11.040 5.938 1.00 91.69 211 ALA A O 1
ATOM 1730 N N . THR A 1 212 ? -10.401 -12.369 4.241 1.00 89.31 212 THR A N 1
ATOM 1731 C CA . THR A 1 212 ? -10.366 -13.620 5.021 1.00 89.31 212 THR A CA 1
ATOM 1732 C C . THR A 1 212 ? -9.039 -13.889 5.732 1.00 89.31 212 THR A C 1
ATOM 1734 O O . THR A 1 212 ? -8.929 -14.877 6.458 1.00 89.31 212 THR A O 1
ATOM 1737 N N . LEU A 1 213 ? -8.020 -13.054 5.513 1.00 84.56 213 LEU A N 1
ATOM 1738 C CA . LEU A 1 213 ? -6.731 -13.192 6.178 1.00 84.56 213 LEU A CA 1
ATOM 1739 C C . LEU A 1 213 ? -6.856 -12.703 7.633 1.00 84.56 213 LEU A C 1
ATOM 1741 O O . LEU A 1 213 ? -7.296 -11.577 7.870 1.00 84.56 213 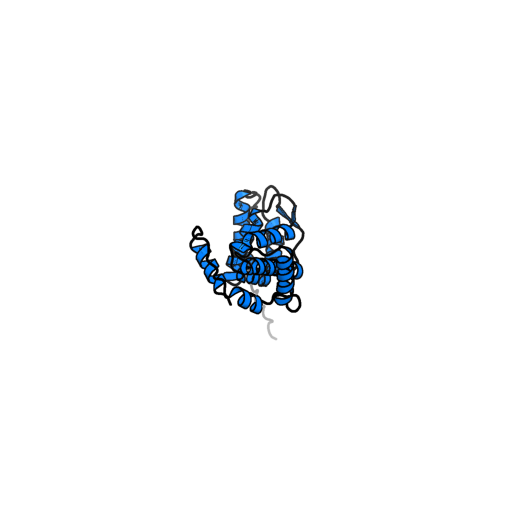LEU A O 1
ATOM 1745 N N . ASN A 1 214 ? -6.498 -13.574 8.581 1.00 60.72 214 ASN A N 1
ATOM 1746 C CA . ASN A 1 214 ? -6.470 -13.299 10.022 1.00 60.72 214 ASN A CA 1
ATOM 1747 C C . ASN A 1 214 ? -5.034 -13.083 10.498 1.00 60.72 214 ASN A C 1
ATOM 1749 O O . ASN A 1 214 ? -4.178 -13.928 10.143 1.00 60.72 214 ASN A O 1
#

pLDDT: mean 87.12, std 16.16, range [41.88, 97.94]

Sequence (214 aa):
MPKQGHFAKSTRLKQLKQFKVKRHVVGENINDEQFIDYVLVRFALTSKRQLSELAGETFQRFIMEICAELNPGNNDLSKIVSEKLADLQSRVPWQFYQQVLADWEKVQRFLQREVPAVPLKERVLLSNPISEHTLEKLVAELLARQTTTAMFLNQAVNEQIKKQTEKRLLKVIINQGRVDWTKIAALWAPFNFEPADNLDAGTKKWLHQLATLN

Secondary structure (DSSP, 8-state):
---------------------------SPPPGGGHHHHHHHHHHHHTGGGS-HHHHHHHHHHHHHHHTT--SEEEEHHHHHHHHHHHGGGTS-THHHHHHHHHHHHHHHHHHHHSTTS--SS-EEEE-PPPHHHHHHHHHHHHHHHHHHHHTTT----HHHHHHHHHHHHHHHEETTEE-HHHHHHHHTTS-----TTS-HHHHHHHHHHHT--